Protein AF-K1PJ98-F1 (afdb_monomer_lite)

InterPro domains:
  IPR042635 MEGF10/SREC1/2-like [PTHR24043] (89-151)

Secondary structure (DSSP, 8-state):
------TT-TTGGGSTT-EEEETTS-EEEE-SS--TTT--SS---------SEEEEE----SSSPPTTS-SS--------B---S-SSTTEESTTS-EEPPTTBGGG-B-TTT--BSSB-TTEESTTS-EEPSTTEESGGG-EE-SS-BTTB-------------------------------HHHHHTT-TTEEEEEETTS-B-------

Organism: Magallana gigas (NCBI:txid29159)

Radius of gyration: 24.66 Å; chains: 1; bounding box: 48×52×70 Å

Structure (mmCIF, N/CA/C/O backbone):
data_AF-K1PJ98-F1
#
_entry.id   AF-K1PJ98-F1
#
loop_
_atom_site.group_PDB
_atom_site.id
_atom_site.type_symbol
_atom_site.label_atom_id
_atom_site.label_alt_id
_atom_site.label_comp_id
_atom_site.label_asym_id
_atom_site.label_entity_id
_atom_site.label_seq_id
_atom_site.pdbx_PDB_ins_code
_atom_site.Cartn_x
_atom_site.Cartn_y
_atom_site.Cartn_z
_atom_site.occupancy
_atom_site.B_iso_or_equiv
_atom_site.auth_seq_id
_atom_site.auth_comp_id
_atom_site.auth_asym_id
_atom_site.auth_atom_id
_atom_site.pdbx_PDB_model_num
ATOM 1 N N . MET A 1 1 ? -1.011 4.475 -28.998 1.00 36.72 1 MET A N 1
ATOM 2 C CA . MET A 1 1 ? -0.479 3.094 -29.031 1.00 36.72 1 MET A CA 1
ATOM 3 C C . MET A 1 1 ? 0.232 2.847 -27.712 1.00 36.72 1 MET A C 1
ATOM 5 O O . MET A 1 1 ? 1.303 3.403 -27.504 1.00 36.72 1 MET A O 1
ATOM 9 N N . SER A 1 2 ? -0.379 2.089 -26.807 1.00 49.19 2 SER A N 1
ATOM 10 C CA . SER A 1 2 ? 0.226 1.674 -25.539 1.00 49.19 2 SER A CA 1
ATOM 11 C C . SER A 1 2 ? 1.312 0.635 -25.830 1.00 49.19 2 SER A C 1
ATOM 13 O O . SER A 1 2 ? 1.029 -0.528 -26.110 1.00 49.19 2 SER A O 1
ATOM 15 N N . HIS A 1 3 ? 2.571 1.069 -25.843 1.00 62.34 3 HIS A N 1
ATOM 16 C CA . HIS A 1 3 ? 3.702 0.159 -25.984 1.00 62.34 3 HIS A CA 1
ATOM 17 C C . HIS A 1 3 ? 3.892 -0.555 -24.646 1.00 62.34 3 HIS A C 1
ATOM 19 O O . HIS A 1 3 ? 4.409 0.021 -23.696 1.00 62.34 3 HIS A O 1
ATOM 25 N N . GLY A 1 4 ? 3.415 -1.797 -24.557 1.00 66.81 4 GLY A N 1
ATOM 26 C CA . GLY A 1 4 ? 3.527 -2.590 -23.339 1.00 66.81 4 GLY A CA 1
ATOM 27 C C . GLY A 1 4 ? 4.976 -2.885 -22.940 1.00 66.81 4 GLY A C 1
ATOM 28 O O . GLY A 1 4 ? 5.903 -2.827 -23.754 1.00 66.81 4 GLY A O 1
ATOM 29 N N . VAL A 1 5 ? 5.158 -3.230 -21.670 1.00 78.00 5 VAL A N 1
ATOM 30 C CA . VAL A 1 5 ? 6.445 -3.597 -21.075 1.00 78.00 5 VAL A CA 1
ATOM 31 C C . VAL A 1 5 ? 6.770 -5.045 -21.476 1.00 78.00 5 VAL A C 1
ATOM 33 O O . VAL A 1 5 ? 5.994 -5.955 -21.199 1.00 78.00 5 VAL A O 1
ATOM 36 N N . ASN A 1 6 ? 7.856 -5.265 -22.224 1.00 80.88 6 ASN A N 1
ATOM 37 C CA . ASN A 1 6 ? 8.313 -6.601 -22.643 1.00 80.88 6 ASN A CA 1
ATOM 38 C C . ASN A 1 6 ? 9.809 -6.615 -23.005 1.00 80.88 6 ASN A C 1
ATOM 40 O O . ASN A 1 6 ? 10.444 -5.565 -23.115 1.00 80.88 6 ASN A O 1
ATOM 44 N N . ALA A 1 7 ? 10.368 -7.805 -23.249 1.00 83.44 7 ALA A N 1
ATOM 45 C CA . ALA A 1 7 ? 11.799 -7.991 -23.503 1.00 83.44 7 ALA A CA 1
ATOM 46 C C . ALA A 1 7 ? 12.342 -7.235 -24.732 1.00 83.44 7 ALA A C 1
ATOM 48 O O . ALA A 1 7 ? 13.527 -6.899 -24.757 1.00 83.44 7 ALA A O 1
ATOM 49 N N . ASN A 1 8 ? 11.490 -6.964 -25.724 1.00 84.19 8 ASN A N 1
ATOM 50 C CA . ASN A 1 8 ? 11.858 -6.307 -26.981 1.00 84.19 8 ASN A CA 1
ATOM 51 C C . ASN A 1 8 ? 11.699 -4.782 -26.916 1.00 84.19 8 ASN A C 1
ATOM 53 O O . ASN A 1 8 ? 12.222 -4.069 -27.770 1.00 84.19 8 ASN A O 1
ATOM 57 N N . ASN A 1 9 ? 10.983 -4.275 -25.913 1.00 86.06 9 ASN A N 1
ATOM 58 C CA . ASN A 1 9 ? 10.817 -2.849 -25.695 1.00 86.06 9 ASN A CA 1
ATOM 59 C C . ASN A 1 9 ? 12.049 -2.286 -24.954 1.00 86.06 9 ASN A C 1
ATOM 61 O O . ASN A 1 9 ? 12.383 -2.696 -23.841 1.00 86.06 9 ASN A O 1
ATOM 65 N N . GLY A 1 10 ? 12.736 -1.331 -25.592 1.00 84.44 10 GLY A N 1
ATOM 66 C CA . GLY A 1 10 ? 13.958 -0.710 -25.071 1.00 84.44 10 GLY A CA 1
ATOM 67 C C . GLY A 1 10 ? 13.748 0.175 -23.838 1.00 84.44 10 GLY A C 1
ATOM 68 O O . GLY A 1 10 ? 14.725 0.501 -23.171 1.00 84.44 10 GLY A O 1
ATOM 69 N N . TYR A 1 11 ? 12.499 0.524 -23.520 1.00 88.44 11 TYR A N 1
ATOM 70 C CA . TYR A 1 11 ? 12.115 1.316 -22.348 1.00 88.44 11 TYR A CA 1
ATOM 71 C C . TYR A 1 11 ? 11.816 0.448 -21.116 1.00 88.44 11 TYR A C 1
ATOM 73 O O . TYR A 1 11 ? 11.850 0.932 -19.991 1.00 88.44 11 TYR A O 1
ATOM 81 N N . THR A 1 12 ? 11.594 -0.857 -21.290 1.00 89.88 12 THR A N 1
ATOM 82 C CA . THR A 1 12 ? 11.241 -1.803 -20.215 1.00 89.88 12 THR A CA 1
ATOM 83 C C . THR A 1 12 ? 12.234 -1.799 -19.043 1.00 89.88 12 THR A C 1
ATOM 85 O O . THR A 1 12 ? 11.840 -1.931 -17.888 1.00 89.88 12 THR A O 1
ATOM 88 N N . ASN A 1 13 ? 13.529 -1.595 -19.304 1.00 90.25 13 ASN A N 1
ATOM 89 C CA . ASN A 1 13 ? 14.561 -1.528 -18.260 1.00 90.25 13 ASN A CA 1
ATOM 90 C C . ASN A 1 13 ? 14.441 -0.315 -17.321 1.00 90.25 13 ASN A C 1
ATOM 92 O O . ASN A 1 13 ? 15.055 -0.312 -16.249 1.00 90.25 13 ASN A O 1
ATOM 96 N N . ARG A 1 14 ? 13.695 0.720 -17.719 1.00 90.44 14 ARG A N 1
ATOM 97 C CA . ARG A 1 14 ? 13.472 1.935 -16.927 1.00 90.44 14 ARG A CA 1
ATOM 98 C C . ARG A 1 14 ? 12.534 1.688 -15.749 1.00 90.44 14 ARG A C 1
ATOM 100 O O . ARG A 1 14 ? 12.682 2.350 -14.728 1.00 90.44 14 ARG A O 1
ATOM 107 N N . PHE A 1 15 ? 11.652 0.696 -15.864 1.00 90.38 15 PHE A N 1
ATOM 108 C CA . PHE A 1 15 ? 10.650 0.347 -14.856 1.00 90.38 15 PHE A CA 1
ATOM 109 C C . PHE A 1 15 ? 11.137 -0.650 -13.798 1.00 90.38 15 PHE A C 1
ATOM 111 O O . PHE A 1 15 ? 10.444 -0.851 -12.813 1.00 90.38 15 PHE A O 1
ATOM 118 N N . LEU A 1 16 ? 12.295 -1.293 -13.972 1.00 91.94 16 LEU A N 1
ATOM 119 C CA . LEU A 1 16 ? 12.782 -2.284 -13.002 1.00 91.94 16 LEU A CA 1
ATOM 120 C C . LEU A 1 16 ? 13.185 -1.629 -11.673 1.00 91.94 16 LEU A C 1
ATOM 122 O O . LEU A 1 16 ? 13.555 -0.460 -11.638 1.00 91.94 16 LEU A O 1
ATOM 126 N N . GLY A 1 17 ? 13.157 -2.372 -10.572 1.00 91.62 17 GLY A N 1
ATOM 127 C CA . GLY A 1 17 ? 13.690 -1.945 -9.272 1.00 91.62 17 GLY A CA 1
ATOM 128 C C . GLY A 1 17 ? 12.927 -0.828 -8.566 1.00 91.62 17 GLY A C 1
ATOM 129 O O . GLY A 1 17 ? 13.463 -0.210 -7.643 1.00 91.62 17 GLY A O 1
ATOM 130 N N . TYR A 1 18 ? 11.704 -0.534 -9.003 1.00 92.75 18 TYR A N 1
ATOM 131 C CA . TYR A 1 18 ? 10.851 0.449 -8.353 1.00 92.75 18 TYR A CA 1
ATOM 132 C C . TYR A 1 18 ? 10.334 -0.053 -7.002 1.00 92.75 18 TYR A C 1
ATOM 134 O O . TYR A 1 18 ? 10.321 -1.246 -6.689 1.00 92.75 18 TYR A O 1
ATOM 142 N N . SER A 1 19 ? 9.903 0.883 -6.171 1.00 93.62 19 SER A N 1
ATOM 143 C CA . SER A 1 19 ? 9.227 0.616 -4.909 1.00 93.62 19 SER A CA 1
ATOM 144 C C . SER A 1 19 ? 7.960 1.451 -4.816 1.00 93.62 19 SER A C 1
ATOM 146 O O . SER A 1 19 ? 7.888 2.543 -5.376 1.00 93.62 19 SER A O 1
ATOM 148 N N . VAL A 1 20 ? 6.964 0.938 -4.101 1.00 92.81 20 VAL A N 1
ATOM 149 C CA . VAL A 1 20 ? 5.717 1.649 -3.818 1.00 92.81 20 VAL A CA 1
ATOM 150 C C . VAL A 1 20 ? 5.593 1.834 -2.318 1.00 92.81 20 VAL A C 1
ATOM 152 O O . VAL A 1 20 ? 5.657 0.861 -1.561 1.00 92.81 20 VAL A O 1
ATOM 155 N N . TYR A 1 21 ? 5.407 3.080 -1.902 1.00 91.12 21 TYR A N 1
ATOM 156 C CA . TYR A 1 21 ? 5.210 3.477 -0.517 1.00 91.12 21 TYR A CA 1
ATOM 157 C C . TYR A 1 21 ? 3.860 4.154 -0.335 1.00 91.12 21 TYR A C 1
ATOM 159 O O . TYR A 1 21 ? 3.250 4.642 -1.284 1.00 91.12 21 TYR A O 1
ATOM 167 N N . ILE A 1 22 ? 3.423 4.217 0.913 1.00 87.69 22 ILE A N 1
ATOM 168 C CA . ILE A 1 22 ? 2.304 5.048 1.339 1.00 87.69 22 ILE A CA 1
ATOM 169 C C . ILE A 1 22 ? 2.861 6.210 2.147 1.00 87.69 22 ILE A C 1
ATOM 171 O O . ILE A 1 22 ? 3.873 6.063 2.832 1.00 87.69 22 ILE A O 1
ATOM 175 N N . SER A 1 23 ? 2.190 7.360 2.098 1.00 85.31 23 SER A N 1
ATOM 176 C CA . SER A 1 23 ? 2.610 8.587 2.791 1.00 85.31 23 SER A CA 1
ATOM 177 C C . SER A 1 23 ? 2.827 8.427 4.306 1.00 85.31 23 SER A C 1
ATOM 179 O O . SER A 1 23 ? 3.486 9.256 4.920 1.00 85.31 23 SER A O 1
ATOM 181 N N . ASN A 1 24 ? 2.308 7.360 4.922 1.00 83.25 24 ASN A N 1
ATOM 182 C CA . ASN A 1 24 ? 2.565 7.003 6.321 1.00 83.25 24 ASN A CA 1
ATOM 183 C C . ASN A 1 24 ? 3.921 6.293 6.551 1.00 83.25 24 ASN A C 1
ATOM 185 O O . ASN A 1 24 ? 4.211 5.865 7.666 1.00 83.25 24 ASN A O 1
ATOM 189 N N . GLY A 1 25 ? 4.735 6.126 5.503 1.00 86.69 25 GLY A N 1
ATOM 190 C CA . GLY A 1 25 ? 6.035 5.455 5.529 1.00 86.69 25 GLY A CA 1
ATOM 191 C C . GLY A 1 25 ? 5.994 3.945 5.264 1.00 86.69 25 GLY A C 1
ATOM 192 O O . GLY A 1 25 ? 7.051 3.314 5.213 1.00 86.69 25 GLY A O 1
ATOM 193 N N . LYS A 1 26 ? 4.816 3.335 5.071 1.00 89.88 26 LYS A N 1
ATOM 194 C CA . LYS A 1 26 ? 4.704 1.895 4.794 1.00 89.88 26 LYS A CA 1
ATOM 195 C C . LYS A 1 26 ? 5.246 1.561 3.402 1.00 89.88 26 LYS A C 1
ATOM 197 O O . LYS A 1 26 ? 4.757 2.087 2.406 1.00 89.88 26 LYS A O 1
ATOM 202 N N . LEU A 1 27 ? 6.203 0.633 3.332 1.00 93.56 27 LEU A N 1
ATOM 203 C CA . LEU A 1 27 ? 6.624 -0.010 2.084 1.00 93.56 27 LEU A CA 1
ATOM 204 C C . LEU A 1 27 ? 5.587 -1.067 1.682 1.00 93.56 27 LEU A C 1
ATOM 206 O O . LEU A 1 27 ? 5.386 -2.045 2.400 1.00 93.56 27 LEU A O 1
ATOM 210 N N . CYS A 1 28 ? 4.947 -0.873 0.536 1.00 93.50 28 CYS A N 1
ATOM 211 C CA . CYS A 1 28 ? 3.937 -1.780 -0.006 1.00 93.50 28 CYS A CA 1
ATOM 212 C C . CYS A 1 28 ? 4.512 -2.800 -0.978 1.00 93.50 28 CYS A C 1
ATOM 214 O O . CYS A 1 28 ? 4.061 -3.940 -1.028 1.00 93.50 28 CYS A O 1
ATOM 216 N N . PHE A 1 29 ? 5.495 -2.381 -1.769 1.00 95.44 29 PHE A N 1
ATOM 217 C CA . PHE A 1 29 ? 6.088 -3.222 -2.791 1.00 95.44 29 PHE A CA 1
ATOM 218 C C . PHE A 1 29 ? 7.510 -2.774 -3.086 1.00 95.44 29 PHE A C 1
ATOM 220 O O . PHE A 1 29 ? 7.794 -1.578 -3.093 1.00 95.44 29 PHE A O 1
ATOM 227 N N . LYS A 1 30 ? 8.387 -3.734 -3.368 1.00 94.44 30 LYS A N 1
ATOM 228 C CA . LYS A 1 30 ? 9.731 -3.490 -3.878 1.00 94.44 30 LYS A CA 1
ATOM 229 C C . LYS A 1 30 ? 10.044 -4.535 -4.932 1.00 94.44 30 LYS A C 1
ATOM 231 O O . LYS A 1 30 ? 10.057 -5.726 -4.626 1.00 94.44 30 LYS A O 1
ATOM 236 N N . ASP A 1 31 ? 10.321 -4.084 -6.145 1.00 93.69 31 ASP A N 1
ATOM 237 C CA . ASP A 1 31 ? 10.832 -4.961 -7.183 1.00 93.69 31 ASP A CA 1
ATOM 238 C C . ASP A 1 31 ? 12.293 -5.322 -6.885 1.00 93.69 31 ASP A C 1
ATOM 240 O O . ASP A 1 31 ? 13.167 -4.457 -6.799 1.00 93.69 31 ASP A O 1
ATOM 244 N N . THR A 1 32 ? 12.557 -6.616 -6.733 1.00 90.69 32 THR A N 1
ATOM 245 C CA . THR A 1 32 ? 13.913 -7.177 -6.672 1.00 90.69 32 THR A CA 1
ATOM 246 C C . THR A 1 32 ? 14.149 -8.273 -7.706 1.00 90.69 32 THR A C 1
ATOM 248 O O . THR A 1 32 ? 15.278 -8.735 -7.841 1.00 90.69 32 THR A O 1
ATOM 251 N N . ASN A 1 33 ? 13.098 -8.717 -8.401 1.00 90.88 33 ASN A N 1
ATOM 252 C CA . ASN A 1 33 ? 13.087 -9.988 -9.130 1.00 90.88 33 ASN A CA 1
ATOM 253 C C . ASN A 1 33 ? 12.607 -9.847 -10.576 1.00 90.88 33 ASN A C 1
ATOM 255 O O . ASN A 1 33 ? 12.778 -10.784 -11.362 1.00 90.88 33 ASN A O 1
ATOM 259 N N . TYR A 1 34 ? 11.971 -8.734 -10.944 1.00 93.06 34 TYR A N 1
ATOM 260 C CA . TYR A 1 34 ? 11.544 -8.556 -12.316 1.00 93.06 34 TYR A CA 1
ATOM 261 C C . TYR A 1 34 ? 12.741 -8.351 -13.236 1.00 93.06 34 TYR A C 1
ATOM 263 O O . TYR A 1 34 ? 13.767 -7.757 -12.909 1.00 93.06 34 TYR A O 1
ATOM 271 N N . THR A 1 35 ? 12.572 -8.874 -14.438 1.00 93.00 35 THR A N 1
ATOM 272 C CA . THR A 1 35 ? 13.480 -8.714 -15.561 1.00 93.00 35 THR A CA 1
ATOM 273 C C . THR A 1 35 ? 12.709 -8.061 -16.691 1.00 93.00 35 THR A C 1
ATOM 275 O O . THR A 1 35 ? 11.477 -7.988 -16.667 1.00 93.00 35 THR A O 1
ATOM 278 N N . LYS A 1 36 ? 13.415 -7.682 -17.757 1.00 90.94 36 LYS A N 1
ATOM 279 C CA . LYS A 1 36 ? 12.761 -7.150 -18.954 1.00 90.94 36 LYS A CA 1
ATOM 280 C C . LYS A 1 36 ? 11.680 -8.073 -19.540 1.00 90.94 36 LYS A C 1
ATOM 282 O O . LYS A 1 36 ? 10.772 -7.598 -20.210 1.00 90.94 36 LYS A O 1
ATOM 287 N N . ALA A 1 37 ? 11.794 -9.383 -19.320 1.00 90.00 37 ALA A N 1
ATOM 288 C CA . ALA A 1 37 ? 10.848 -10.371 -19.828 1.00 90.00 37 ALA A CA 1
ATOM 289 C C . ALA A 1 37 ? 9.702 -10.687 -18.855 1.00 90.00 37 ALA A C 1
ATOM 291 O O . ALA A 1 37 ? 8.690 -11.228 -19.289 1.00 90.00 37 ALA A O 1
ATOM 292 N N . THR A 1 38 ? 9.867 -10.401 -17.560 1.00 92.88 38 THR A N 1
ATOM 293 C CA . THR A 1 38 ? 8.956 -10.875 -16.502 1.00 92.88 38 THR A CA 1
ATOM 294 C C . THR A 1 38 ? 8.191 -9.767 -15.791 1.00 92.88 38 THR A C 1
ATOM 296 O O . THR A 1 38 ? 7.277 -10.081 -15.032 1.00 92.88 38 THR A O 1
ATOM 299 N N . ILE A 1 39 ? 8.536 -8.496 -16.016 1.00 91.56 39 ILE A N 1
ATOM 300 C CA . ILE A 1 39 ? 7.763 -7.376 -15.476 1.00 91.56 39 ILE A CA 1
ATOM 301 C C . ILE A 1 39 ? 6.337 -7.378 -16.072 1.00 91.56 39 ILE A C 1
ATOM 303 O O . ILE A 1 39 ? 6.195 -7.405 -17.298 1.00 91.56 39 ILE A O 1
ATOM 307 N N . PRO A 1 40 ? 5.281 -7.398 -15.237 1.00 90.81 40 PRO A N 1
ATOM 308 C CA . PRO A 1 40 ? 3.906 -7.429 -15.720 1.00 90.81 40 PRO A CA 1
ATOM 309 C C . PRO A 1 40 ? 3.422 -6.052 -16.198 1.00 90.81 40 PRO A C 1
ATOM 311 O O . PRO A 1 40 ? 4.012 -5.016 -15.894 1.00 90.81 40 PRO A O 1
ATOM 314 N N . ASN A 1 41 ? 2.336 -6.056 -16.973 1.00 86.50 41 ASN A N 1
ATOM 315 C CA . ASN A 1 41 ? 1.625 -4.859 -17.412 1.00 86.50 41 ASN A CA 1
ATOM 316 C C . ASN A 1 41 ? 0.147 -5.199 -17.701 1.00 86.50 41 ASN A C 1
ATOM 318 O O . ASN A 1 41 ? -0.104 -5.879 -18.702 1.00 86.50 41 ASN A O 1
ATOM 322 N N . PRO A 1 42 ? -0.825 -4.762 -16.878 1.00 88.81 42 PRO A N 1
ATOM 323 C CA . PRO A 1 42 ? -0.671 -3.922 -15.683 1.00 88.81 42 PRO A CA 1
ATOM 324 C C . PRO A 1 42 ? -0.058 -4.673 -14.487 1.00 88.81 42 PRO A C 1
ATOM 326 O O . PRO A 1 42 ? -0.059 -5.906 -14.445 1.00 88.81 42 PRO A O 1
ATOM 329 N N . THR A 1 43 ? 0.444 -3.925 -13.499 1.00 89.06 43 THR A N 1
ATOM 330 C CA . THR A 1 43 ? 0.944 -4.476 -12.229 1.00 89.06 43 THR A CA 1
ATOM 331 C C . THR A 1 43 ? -0.016 -4.155 -11.089 1.00 89.06 43 THR A C 1
ATOM 333 O O . THR A 1 43 ? -0.192 -2.991 -10.743 1.00 89.06 43 THR A O 1
ATOM 336 N N . ASN A 1 44 ? -0.573 -5.188 -10.453 1.00 90.19 44 ASN A N 1
ATOM 337 C CA . ASN A 1 44 ? -1.496 -5.036 -9.326 1.00 90.19 44 ASN A CA 1
ATOM 338 C C . ASN A 1 44 ? -0.756 -5.228 -7.997 1.00 90.19 44 ASN A C 1
ATOM 340 O O . ASN A 1 44 ? -0.166 -6.283 -7.759 1.00 90.19 44 ASN A O 1
ATOM 344 N N . ILE A 1 45 ? -0.809 -4.227 -7.116 1.00 90.56 45 ILE A N 1
ATOM 345 C CA . ILE A 1 45 ? -0.147 -4.248 -5.805 1.00 90.56 45 ILE A CA 1
ATOM 346 C C . ILE A 1 45 ? -1.212 -4.140 -4.717 1.00 90.56 45 ILE A C 1
ATOM 348 O O . ILE A 1 45 ? -1.872 -3.116 -4.576 1.00 90.56 45 ILE A O 1
ATOM 352 N N . THR A 1 46 ? -1.371 -5.194 -3.918 1.00 88.69 46 THR A N 1
ATOM 353 C CA . THR A 1 46 ? -2.267 -5.167 -2.756 1.00 88.69 46 THR A CA 1
ATOM 354 C C . THR A 1 46 ? -1.519 -4.637 -1.541 1.00 88.69 46 THR A C 1
ATOM 356 O O . THR A 1 46 ? -0.601 -5.283 -1.040 1.00 88.69 46 THR A O 1
ATOM 359 N N . CYS A 1 47 ? -1.923 -3.472 -1.039 1.00 87.88 47 CYS A N 1
ATOM 360 C CA . CYS A 1 47 ? -1.363 -2.908 0.179 1.00 87.88 47 CYS A CA 1
ATOM 361 C C . CYS A 1 47 ? -2.426 -2.190 0.998 1.00 87.88 47 CYS A C 1
ATOM 363 O O . CYS A 1 47 ? -2.854 -1.089 0.674 1.00 87.88 47 CYS A O 1
ATOM 365 N N . ILE A 1 48 ? -2.843 -2.827 2.087 1.00 82.25 48 ILE A N 1
ATOM 366 C CA . ILE A 1 48 ? -3.948 -2.333 2.901 1.00 82.25 48 ILE A CA 1
ATOM 367 C C . ILE A 1 48 ? -3.370 -1.518 4.057 1.00 82.25 48 ILE A C 1
ATOM 369 O O . ILE A 1 48 ? -2.635 -2.041 4.906 1.00 82.25 48 ILE A O 1
ATOM 373 N N . THR A 1 49 ? -3.619 -0.210 4.045 1.00 83.62 49 THR A N 1
ATOM 374 C CA . THR A 1 49 ? -3.214 0.732 5.095 1.00 83.62 49 THR A CA 1
ATOM 375 C C . THR A 1 49 ? -3.926 2.078 4.920 1.00 83.62 49 THR A C 1
ATOM 377 O O . THR A 1 49 ? -4.595 2.296 3.915 1.00 83.62 49 THR A O 1
ATOM 380 N N . HIS A 1 50 ? -3.766 2.978 5.891 1.00 79.19 50 HIS A N 1
ATOM 381 C CA . HIS A 1 50 ? -4.253 4.356 5.810 1.00 79.19 50 HIS A CA 1
ATOM 382 C C . HIS A 1 50 ? -3.133 5.269 5.328 1.00 79.19 50 HIS A C 1
ATOM 384 O O . HIS A 1 50 ? -2.020 5.220 5.848 1.00 79.19 50 HIS A O 1
ATOM 390 N N . GLY A 1 51 ? -3.433 6.125 4.364 1.00 80.75 51 GLY A N 1
ATOM 391 C CA . GLY A 1 51 ? -2.502 7.124 3.867 1.00 80.75 51 GLY A CA 1
ATOM 392 C C . GLY A 1 51 ? -3.194 8.107 2.945 1.00 80.75 51 GL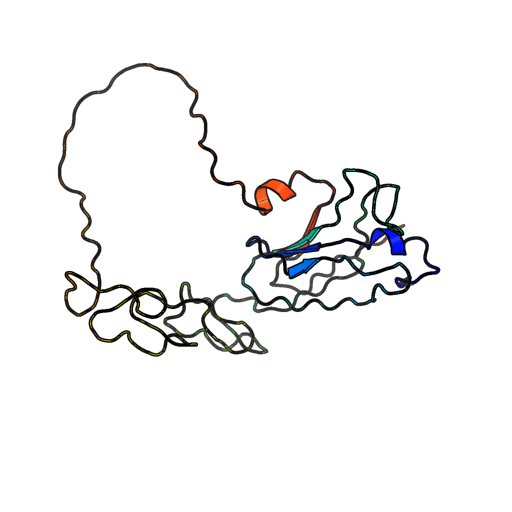Y A C 1
ATOM 393 O O . GLY A 1 51 ? -4.309 7.868 2.481 1.00 80.75 51 GLY A O 1
ATOM 394 N N . ARG A 1 52 ? -2.518 9.225 2.704 1.00 80.75 52 ARG A N 1
ATOM 395 C CA . ARG A 1 52 ? -3.015 10.293 1.839 1.00 80.75 52 ARG A CA 1
ATOM 396 C C . ARG A 1 52 ? -2.561 10.111 0.395 1.00 80.75 52 ARG A C 1
ATOM 398 O O . ARG A 1 52 ? -3.345 10.336 -0.520 1.00 80.75 52 ARG A O 1
ATOM 405 N N . TYR A 1 53 ? -1.321 9.661 0.221 1.00 82.12 53 TYR A N 1
ATOM 406 C CA . TYR A 1 53 ? -0.696 9.492 -1.086 1.00 82.12 53 TYR A CA 1
ATOM 407 C C . TYR A 1 53 ? -0.115 8.093 -1.232 1.00 82.12 53 TYR A C 1
ATOM 409 O O . TYR A 1 53 ? 0.417 7.521 -0.270 1.00 82.12 53 TYR A O 1
ATOM 417 N N . VAL A 1 54 ? -0.183 7.579 -2.456 1.00 85.06 54 VAL A N 1
ATOM 418 C CA . VAL A 1 54 ? 0.688 6.503 -2.919 1.00 85.06 54 VAL A CA 1
ATOM 419 C C . VAL A 1 54 ? 1.929 7.160 -3.513 1.00 85.06 54 VAL A C 1
ATOM 421 O O . VAL A 1 54 ? 1.865 8.232 -4.108 1.00 85.06 54 VAL A O 1
ATOM 424 N N . ILE A 1 55 ? 3.088 6.550 -3.315 1.00 87.31 55 ILE A N 1
ATOM 425 C CA . ILE A 1 55 ? 4.366 7.085 -3.774 1.00 87.31 55 ILE A CA 1
ATOM 426 C C . ILE A 1 55 ? 5.035 5.997 -4.597 1.00 87.31 55 ILE A C 1
ATOM 428 O O . ILE A 1 55 ? 5.341 4.927 -4.068 1.00 87.31 55 ILE A O 1
ATOM 432 N N . TYR A 1 56 ? 5.287 6.269 -5.876 1.00 90.50 56 TYR A N 1
ATOM 433 C CA . TYR A 1 56 ? 6.169 5.437 -6.688 1.00 90.50 56 TYR A CA 1
ATOM 434 C C . TYR A 1 56 ? 7.564 6.018 -6.651 1.00 90.50 56 TYR A C 1
ATOM 436 O O . TYR A 1 56 ? 7.791 7.207 -6.880 1.00 90.50 56 TYR A O 1
ATOM 444 N N . TYR A 1 57 ? 8.504 5.146 -6.336 1.00 88.94 57 TYR A N 1
ATOM 445 C CA . TYR A 1 57 ? 9.877 5.520 -6.114 1.00 88.94 57 TYR A CA 1
ATOM 446 C C . TYR A 1 57 ? 10.783 4.666 -6.981 1.00 88.94 57 TYR A C 1
ATOM 448 O O . TYR A 1 57 ? 10.874 3.450 -6.798 1.00 88.94 57 TYR A O 1
ATOM 456 N N . ASN A 1 58 ? 11.478 5.306 -7.914 1.00 87.94 58 ASN A N 1
ATOM 457 C CA . ASN A 1 58 ? 12.450 4.649 -8.771 1.00 87.94 58 ASN A CA 1
ATOM 458 C C . ASN A 1 58 ? 13.781 5.382 -8.664 1.00 87.94 58 ASN A C 1
ATOM 460 O O . ASN A 1 58 ? 13.944 6.458 -9.224 1.00 87.94 58 ASN A O 1
ATOM 464 N N . ASN A 1 59 ? 14.736 4.812 -7.931 1.00 84.75 59 ASN A N 1
ATOM 465 C CA . ASN A 1 59 ? 15.993 5.490 -7.620 1.00 84.75 59 ASN A CA 1
ATOM 466 C C . ASN A 1 59 ? 17.202 4.838 -8.302 1.00 84.75 59 ASN A C 1
ATOM 468 O O . ASN A 1 59 ? 17.323 3.612 -8.330 1.00 84.75 59 ASN A O 1
ATOM 472 N N . ARG A 1 60 ? 18.121 5.664 -8.816 1.00 83.88 60 ARG A N 1
ATOM 473 C CA . ARG A 1 60 ? 19.386 5.272 -9.461 1.00 83.88 60 ARG A CA 1
ATOM 474 C C . ARG A 1 60 ? 20.480 6.280 -9.111 1.00 83.88 60 ARG A C 1
ATOM 476 O O . ARG A 1 60 ? 20.738 7.208 -9.868 1.00 83.88 60 ARG A O 1
ATOM 483 N N . THR A 1 61 ? 21.089 6.117 -7.940 1.00 79.56 61 THR A N 1
ATOM 484 C CA . THR A 1 61 ? 22.096 7.064 -7.424 1.00 79.56 61 THR A CA 1
ATOM 485 C C . THR A 1 61 ? 23.520 6.528 -7.443 1.00 79.56 61 THR A C 1
ATOM 487 O O . THR A 1 61 ? 24.447 7.306 -7.639 1.00 79.56 61 THR A O 1
ATOM 490 N N . HIS A 1 62 ? 23.714 5.219 -7.260 1.00 81.12 62 HIS A N 1
ATOM 491 C CA . HIS A 1 62 ? 25.048 4.633 -7.109 1.00 81.12 62 HIS A CA 1
ATOM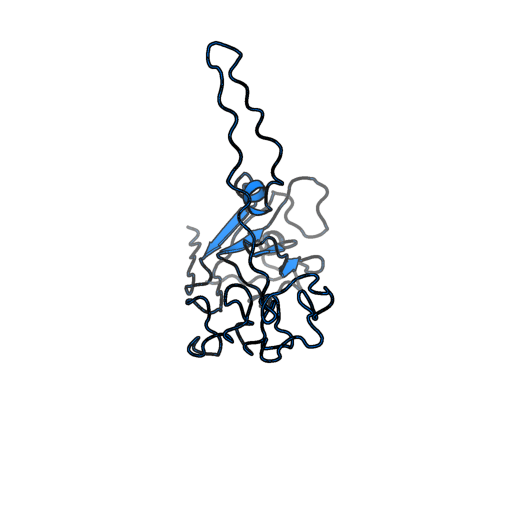 492 C C . HIS A 1 62 ? 25.221 3.401 -8.010 1.00 81.12 62 HIS A C 1
ATOM 494 O O . HIS A 1 62 ? 24.585 2.377 -7.751 1.00 81.12 62 HIS A O 1
ATOM 500 N N . PRO A 1 63 ? 26.054 3.474 -9.065 1.00 82.75 63 PRO A N 1
ATOM 501 C CA . PRO A 1 63 ? 26.437 2.304 -9.848 1.00 82.75 63 PRO A CA 1
ATOM 502 C C . PRO A 1 63 ? 27.415 1.398 -9.063 1.00 82.75 63 PRO A C 1
ATOM 504 O O . PRO A 1 63 ? 28.116 1.889 -8.175 1.00 82.75 63 PRO A O 1
ATOM 507 N N . PRO A 1 64 ? 27.527 0.097 -9.402 1.00 88.81 64 PRO A N 1
ATOM 508 C CA . PRO A 1 64 ? 26.834 -0.597 -10.489 1.00 88.81 64 PRO A CA 1
ATOM 509 C C . PRO A 1 64 ? 25.373 -0.917 -10.147 1.00 88.81 64 PRO A C 1
ATOM 511 O O . PRO A 1 64 ? 25.048 -1.300 -9.026 1.00 88.81 64 PRO A O 1
ATOM 514 N N . TYR A 1 65 ? 24.489 -0.774 -11.136 1.00 87.62 65 TYR A N 1
ATOM 515 C CA . TYR A 1 65 ? 23.088 -1.176 -10.997 1.00 87.62 65 TYR A CA 1
ATOM 516 C C . TYR A 1 65 ? 22.920 -2.681 -11.253 1.00 87.62 65 TYR A C 1
ATOM 518 O O . TYR A 1 65 ? 23.726 -3.247 -11.994 1.00 87.62 65 TYR A O 1
ATOM 526 N N . PRO A 1 66 ? 21.878 -3.323 -10.687 1.00 89.25 66 PRO A N 1
ATOM 527 C CA . PRO A 1 66 ? 21.540 -4.706 -11.008 1.00 89.25 66 PRO A CA 1
ATOM 528 C C . PRO A 1 66 ? 21.373 -4.945 -12.514 1.00 89.25 66 PRO A C 1
ATOM 530 O O . PRO A 1 66 ? 20.955 -4.056 -13.265 1.00 89.25 66 PRO A O 1
ATOM 533 N N . ASP A 1 67 ? 21.669 -6.171 -12.944 1.00 88.38 67 ASP A N 1
ATOM 534 C CA . ASP A 1 67 ? 21.616 -6.549 -14.352 1.00 88.38 67 ASP A CA 1
ATOM 535 C C . ASP A 1 67 ? 20.235 -6.289 -14.962 1.00 88.38 67 ASP A C 1
ATOM 537 O O . ASP A 1 67 ? 19.185 -6.618 -14.409 1.00 88.38 67 ASP A O 1
ATOM 541 N N . GLY A 1 68 ? 20.244 -5.689 -16.151 1.00 87.81 68 GLY A N 1
ATOM 542 C CA . GLY A 1 68 ? 19.037 -5.373 -16.907 1.00 87.81 68 GLY A CA 1
ATOM 543 C C . GLY A 1 68 ? 18.390 -4.034 -16.559 1.00 87.81 68 GLY A C 1
ATOM 544 O O . GLY A 1 68 ? 17.505 -3.624 -17.308 1.00 87.81 68 GLY A O 1
ATOM 545 N N . TYR A 1 69 ? 18.830 -3.337 -15.507 1.00 91.00 69 TYR A N 1
ATOM 546 C CA . TYR A 1 69 ? 18.327 -2.007 -15.153 1.00 91.00 69 TYR A CA 1
ATOM 547 C C . TYR A 1 69 ? 18.837 -0.950 -16.145 1.00 91.00 69 TYR A C 1
ATOM 549 O O . TYR A 1 69 ? 19.896 -1.100 -16.757 1.00 91.00 69 TYR A O 1
ATOM 557 N N . SER A 1 70 ? 18.089 0.145 -16.313 1.00 89.75 70 SER A N 1
ATOM 558 C CA . SER A 1 70 ? 18.565 1.309 -17.074 1.00 89.75 70 SER A CA 1
ATOM 559 C C . SER A 1 70 ? 19.861 1.873 -16.472 1.00 89.75 70 SER A C 1
ATOM 561 O O . SER A 1 70 ? 19.912 2.207 -15.289 1.00 89.75 70 SER A O 1
ATOM 563 N N . THR A 1 71 ? 20.900 2.012 -17.300 1.00 89.38 71 THR A N 1
ATOM 564 C CA . THR A 1 71 ? 22.199 2.597 -16.922 1.00 89.38 71 THR A CA 1
ATOM 565 C C . THR A 1 71 ? 22.207 4.120 -16.971 1.00 89.38 71 THR A C 1
ATOM 567 O O . THR A 1 71 ? 23.056 4.748 -16.347 1.00 89.38 71 THR A O 1
ATOM 570 N N . ASN A 1 72 ? 21.256 4.719 -17.691 1.00 86.25 72 ASN A N 1
ATOM 571 C CA . ASN A 1 72 ? 21.225 6.156 -17.977 1.00 86.25 72 ASN A CA 1
ATOM 572 C C . ASN A 1 72 ? 20.455 6.963 -16.917 1.00 86.25 72 ASN A C 1
ATOM 574 O O . ASN A 1 72 ? 20.101 8.113 -17.155 1.00 86.25 72 ASN A O 1
ATOM 578 N N . GLY A 1 73 ? 20.191 6.355 -15.757 1.00 84.06 73 GLY A N 1
ATOM 579 C CA . GLY A 1 73 ? 19.440 6.955 -14.659 1.00 84.06 73 GLY A CA 1
ATOM 580 C C . GLY A 1 73 ? 18.062 6.330 -14.454 1.00 84.06 73 GLY A C 1
ATOM 581 O O . GLY A 1 73 ? 17.700 5.332 -15.093 1.00 84.06 73 GLY A O 1
ATOM 582 N N . ALA A 1 74 ? 17.329 6.912 -13.506 1.00 86.69 74 ALA A N 1
ATOM 583 C CA . ALA A 1 74 ? 15.952 6.565 -13.191 1.00 86.69 74 ALA A CA 1
ATOM 584 C C . ALA A 1 74 ? 14.981 7.364 -14.062 1.00 86.69 74 ALA A C 1
ATOM 586 O O . ALA A 1 74 ? 15.223 8.535 -14.346 1.00 86.69 74 ALA A O 1
ATOM 587 N N . TYR A 1 75 ? 13.874 6.734 -14.443 1.00 85.12 75 TYR A N 1
ATOM 588 C CA . TYR A 1 75 ? 12.794 7.382 -15.179 1.00 85.12 75 TYR A CA 1
ATOM 589 C C . TYR A 1 75 ? 11.455 6.979 -14.570 1.00 85.12 75 TYR A C 1
ATOM 591 O O . TYR A 1 75 ? 11.293 5.844 -14.112 1.00 85.12 75 TYR A O 1
ATOM 599 N N . ASN A 1 76 ? 10.496 7.898 -14.618 1.00 81.06 76 ASN A N 1
ATOM 600 C CA . ASN A 1 76 ? 9.107 7.640 -14.272 1.00 81.06 76 ASN A CA 1
ATOM 601 C C . ASN A 1 76 ? 8.273 7.846 -15.541 1.00 81.06 76 ASN A C 1
ATOM 603 O O . ASN A 1 76 ? 8.072 8.970 -15.987 1.00 81.06 76 ASN A O 1
ATOM 607 N N . GLU A 1 77 ? 7.855 6.744 -16.160 1.00 80.25 77 GLU A N 1
ATOM 608 C CA . GLU A 1 77 ? 7.103 6.730 -17.428 1.00 80.25 77 GLU A CA 1
ATOM 609 C C . GLU A 1 77 ? 5.770 5.989 -17.249 1.00 80.25 77 GLU A C 1
ATOM 611 O O . GLU A 1 77 ? 5.318 5.248 -18.120 1.00 80.25 77 GLU A O 1
ATOM 616 N N . LEU A 1 78 ? 5.159 6.139 -16.070 1.00 80.62 78 LEU A N 1
ATOM 617 C CA . LEU A 1 78 ? 3.864 5.540 -15.761 1.00 80.62 78 LEU A CA 1
ATOM 618 C C . LEU A 1 78 ? 2.790 6.159 -16.663 1.00 80.62 78 LEU A C 1
ATOM 620 O O . LEU A 1 78 ? 2.646 7.379 -16.713 1.00 80.62 78 LEU A O 1
ATOM 624 N N . CYS A 1 79 ? 2.056 5.315 -17.388 1.00 78.38 79 CYS A N 1
ATOM 625 C CA . CYS A 1 79 ? 0.995 5.773 -18.286 1.00 78.38 79 CYS A CA 1
ATOM 626 C C . CYS A 1 79 ? -0.330 6.013 -17.562 1.00 78.38 79 CYS A C 1
ATOM 628 O O . CYS A 1 79 ? -1.067 6.920 -17.931 1.00 78.38 79 CYS A O 1
ATOM 630 N N . GLU A 1 80 ? -0.643 5.164 -16.585 1.00 81.50 80 GLU A N 1
ATOM 631 C CA . GLU A 1 80 ? -1.892 5.185 -15.834 1.00 81.50 80 GLU A CA 1
ATOM 632 C C . GLU A 1 80 ? -1.675 4.518 -14.476 1.00 81.50 80 GLU A C 1
ATOM 634 O O . GLU A 1 80 ? -0.892 3.570 -14.356 1.00 81.50 80 GLU A O 1
ATOM 639 N N . LEU A 1 81 ? -2.351 5.039 -13.455 1.00 81.94 81 LEU A N 1
ATOM 640 C CA . LEU A 1 81 ? -2.338 4.489 -12.113 1.00 81.94 81 LEU A CA 1
ATOM 641 C C . LEU A 1 81 ? -3.735 4.575 -11.507 1.00 81.94 81 LEU A C 1
ATOM 643 O O . LEU A 1 81 ? -4.299 5.657 -11.352 1.00 81.94 81 LEU A O 1
ATOM 647 N N . GLU A 1 82 ? -4.228 3.431 -11.059 1.00 81.00 82 GLU A N 1
ATOM 648 C CA . GLU A 1 82 ? -5.496 3.319 -10.356 1.00 81.00 82 GLU A CA 1
ATOM 649 C C . GLU A 1 82 ? -5.231 3.017 -8.879 1.00 81.00 82 GLU A C 1
ATOM 651 O O . GLU A 1 82 ? -4.510 2.078 -8.531 1.00 81.00 82 GLU A O 1
ATOM 656 N N . VAL A 1 83 ? -5.799 3.840 -7.996 1.00 82.81 83 VAL A N 1
ATOM 657 C CA . VAL A 1 83 ? -5.733 3.654 -6.545 1.00 82.81 83 VAL A CA 1
ATOM 658 C C . VAL A 1 83 ? -7.151 3.451 -6.035 1.00 82.81 83 VAL A C 1
ATOM 660 O O . VAL A 1 83 ? -8.001 4.324 -6.191 1.00 82.81 83 VAL A O 1
ATOM 663 N N . TYR A 1 84 ? -7.396 2.300 -5.413 1.00 79.44 84 TYR A N 1
ATOM 664 C CA . TYR A 1 84 ? -8.703 1.933 -4.874 1.00 79.44 84 TYR A CA 1
ATOM 665 C C . TYR A 1 84 ? -8.701 2.042 -3.350 1.00 79.44 84 TYR A C 1
ATOM 667 O O . TYR A 1 84 ? -7.821 1.501 -2.676 1.00 79.44 84 TYR A O 1
ATOM 675 N N . GLY A 1 85 ? -9.698 2.726 -2.798 1.00 80.62 85 GLY A N 1
ATOM 676 C CA . GLY A 1 85 ? -9.836 2.927 -1.362 1.00 80.62 85 GLY A CA 1
ATOM 677 C C . GLY A 1 85 ? -11.090 3.716 -1.006 1.00 80.62 85 GLY A C 1
ATOM 678 O O . GLY A 1 85 ? -11.879 4.071 -1.879 1.00 80.62 85 GLY A O 1
ATOM 679 N N . CYS A 1 86 ? -11.260 3.996 0.288 1.00 83.38 86 CYS A N 1
ATOM 680 C CA . CYS A 1 86 ? -12.380 4.798 0.763 1.00 83.38 86 CYS A CA 1
ATOM 681 C C . CYS A 1 86 ? -12.046 6.290 0.810 1.00 83.38 86 CYS A C 1
ATOM 683 O O . CYS A 1 86 ? -11.109 6.669 1.514 1.00 83.38 86 CYS A O 1
ATOM 685 N N . PRO A 1 87 ? -12.825 7.153 0.121 1.00 75.75 87 PRO A N 1
ATOM 686 C CA . PRO A 1 87 ? -12.560 8.589 0.084 1.00 75.75 87 PRO A CA 1
ATOM 687 C C . PRO A 1 87 ? -12.951 9.295 1.388 1.00 75.75 87 PRO A C 1
ATOM 689 O O . PRO A 1 87 ? -12.502 10.409 1.647 1.00 75.75 87 PRO A O 1
ATOM 692 N N . VAL A 1 88 ? -13.792 8.657 2.209 1.00 79.88 88 VAL A N 1
ATOM 693 C CA . VAL A 1 88 ? -14.246 9.180 3.498 1.00 79.88 88 VAL A CA 1
ATOM 694 C C . VAL A 1 88 ? -13.567 8.404 4.618 1.00 79.88 88 VAL A C 1
ATOM 696 O O . VAL A 1 88 ? -13.626 7.175 4.673 1.00 79.88 88 VAL A O 1
ATOM 699 N N . THR A 1 89 ? -12.926 9.128 5.532 1.00 81.88 89 THR A N 1
ATOM 700 C CA . THR A 1 89 ? -12.337 8.537 6.733 1.00 81.88 89 THR A CA 1
ATOM 701 C C . THR A 1 89 ? -13.424 7.982 7.649 1.00 81.88 89 THR A C 1
ATOM 703 O O . THR A 1 89 ? -14.519 8.532 7.751 1.00 81.88 89 THR A O 1
ATOM 706 N N . GLY A 1 90 ? -13.125 6.879 8.334 1.00 87.69 90 GLY A N 1
ATOM 707 C CA . GLY A 1 90 ? -14.083 6.253 9.245 1.00 87.69 90 GLY A CA 1
ATOM 708 C C . GLY A 1 90 ? -15.170 5.427 8.564 1.00 87.69 90 GLY A C 1
ATOM 709 O O . GLY A 1 90 ? -16.133 5.069 9.234 1.00 87.69 90 GLY A O 1
ATOM 710 N N . TYR A 1 91 ? -15.019 5.099 7.278 1.00 90.69 91 TYR A N 1
ATOM 711 C CA . TYR A 1 91 ? -15.913 4.199 6.554 1.00 90.69 91 TYR A CA 1
ATOM 712 C C . TYR A 1 91 ? -15.148 3.072 5.853 1.00 90.69 91 TYR A C 1
ATOM 714 O O . TYR A 1 91 ? -13.960 3.195 5.550 1.00 90.69 91 TYR A O 1
ATOM 722 N N . TYR A 1 92 ? -15.844 1.964 5.616 1.00 90.31 92 TYR A N 1
ATOM 723 C CA . TYR A 1 92 ? -15.340 0.763 4.962 1.00 90.31 92 TYR A CA 1
ATOM 724 C C . TYR A 1 92 ? -16.439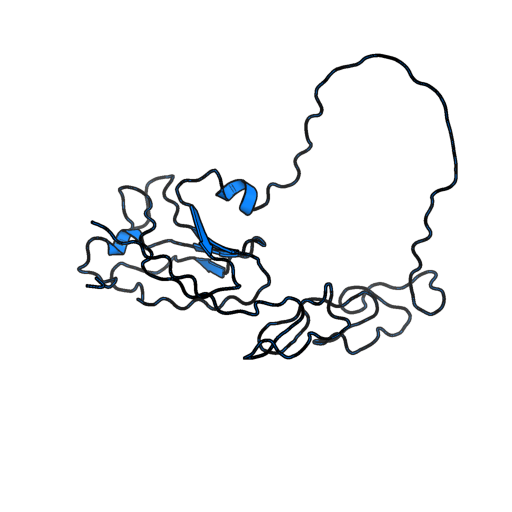 0.085 4.123 1.00 90.31 92 TYR A C 1
ATOM 726 O O . TYR A 1 92 ? -17.600 0.508 4.122 1.00 90.31 92 TYR A O 1
ATOM 734 N N . GLY A 1 93 ? -16.069 -0.984 3.422 1.00 87.69 93 GLY A N 1
ATOM 735 C CA . GLY A 1 93 ? -16.930 -1.752 2.527 1.00 87.69 93 GLY A CA 1
ATOM 736 C C . GLY A 1 93 ? -16.752 -1.347 1.065 1.00 87.69 93 GLY A C 1
ATOM 737 O O . GLY A 1 93 ? -16.072 -0.371 0.765 1.00 87.69 93 GLY A O 1
ATOM 738 N N . GLU A 1 94 ? -17.379 -2.106 0.165 1.00 83.81 94 GLU A N 1
ATOM 739 C CA . GLU A 1 94 ? -17.268 -1.937 -1.295 1.00 83.81 94 GLU A CA 1
ATOM 740 C C . GLU A 1 94 ? -17.610 -0.509 -1.756 1.00 83.81 94 GLU A C 1
ATOM 742 O O . GLU A 1 94 ? -16.877 0.067 -2.552 1.00 83.81 94 GLU A O 1
ATOM 747 N N . ASP A 1 95 ? -18.638 0.098 -1.152 1.00 86.44 95 ASP A N 1
ATOM 748 C CA . ASP A 1 95 ? -19.085 1.469 -1.448 1.00 86.44 95 ASP A CA 1
ATOM 749 C C . ASP A 1 95 ? -18.676 2.499 -0.381 1.00 86.44 95 ASP A C 1
ATOM 751 O O . ASP A 1 95 ? -19.171 3.627 -0.379 1.00 86.44 95 ASP A O 1
ATOM 755 N N . CYS A 1 96 ? -17.834 2.116 0.585 1.00 89.19 96 CYS A N 1
ATOM 756 C CA . CYS A 1 96 ? -17.414 2.992 1.688 1.00 89.19 96 CYS A CA 1
ATOM 757 C C . CYS A 1 96 ? -18.589 3.631 2.445 1.00 89.19 96 CYS A C 1
ATOM 759 O O . CYS A 1 96 ? -18.556 4.797 2.839 1.00 89.19 96 CYS A O 1
ATOM 761 N N . SER A 1 97 ? -19.645 2.842 2.634 1.00 91.56 97 SER A N 1
ATOM 762 C CA . SER A 1 97 ? -20.911 3.256 3.240 1.00 91.56 97 SER A CA 1
ATOM 763 C C . SER A 1 97 ? -21.093 2.728 4.663 1.00 91.56 97 SER A C 1
ATOM 765 O O . SER A 1 97 ? -21.964 3.205 5.393 1.00 91.56 97 SER A O 1
ATOM 767 N N . LEU A 1 98 ? -20.263 1.770 5.093 1.00 93.62 98 LEU A N 1
ATOM 768 C CA . LEU A 1 98 ? -20.333 1.195 6.431 1.00 93.62 98 LEU A CA 1
ATOM 769 C C . LEU A 1 98 ? -19.408 1.967 7.376 1.00 93.62 98 LEU A C 1
ATOM 771 O O . LEU A 1 98 ? -18.212 2.043 7.105 1.00 93.62 98 LEU A O 1
ATOM 775 N N . PRO A 1 99 ? -19.908 2.526 8.491 1.00 94.44 99 PRO A N 1
ATOM 776 C CA . PRO A 1 99 ? -19.055 3.227 9.438 1.00 94.44 99 PRO A CA 1
ATOM 777 C C . PRO A 1 99 ? -18.127 2.241 10.152 1.00 94.44 99 PRO A C 1
ATOM 779 O O . PRO A 1 99 ? -18.548 1.158 10.570 1.00 94.44 99 PRO A O 1
ATOM 782 N N . CYS A 1 100 ? -16.867 2.631 10.335 1.00 94.62 100 CYS A N 1
ATOM 783 C CA . CYS A 1 100 ? -15.920 1.894 11.159 1.00 94.62 100 CYS A CA 1
ATOM 784 C C . CYS A 1 100 ? -16.475 1.703 12.584 1.00 94.62 100 CYS A C 1
ATOM 786 O O . CYS A 1 100 ? -17.194 2.571 13.092 1.00 94.62 100 CYS A O 1
ATOM 788 N N . PRO A 1 101 ? -16.141 0.587 13.260 1.00 95.75 101 PRO A N 1
ATOM 789 C CA . PRO A 1 101 ? -16.539 0.375 14.648 1.00 95.75 101 PRO A CA 1
ATOM 790 C C . PRO A 1 101 ? -16.161 1.551 15.563 1.00 95.75 101 PRO A C 1
ATOM 792 O O . PRO A 1 101 ? -15.060 2.093 15.481 1.00 95.75 101 PRO A O 1
ATOM 795 N N . GLN A 1 102 ? -17.070 1.915 16.471 1.00 93.12 102 GLN A N 1
ATOM 796 C CA . GLN A 1 102 ? -16.975 3.127 17.298 1.00 93.12 102 GLN A CA 1
ATOM 797 C C . GLN A 1 102 ? -15.674 3.232 18.108 1.00 93.12 102 GLN A C 1
ATOM 799 O O . GLN A 1 102 ? -15.133 4.321 18.273 1.00 93.12 102 GLN A O 1
ATOM 804 N N . ASN A 1 103 ? -15.181 2.106 18.621 1.00 94.12 103 ASN A N 1
ATOM 805 C CA . ASN A 1 103 ? -14.018 2.061 19.506 1.00 94.12 103 ASN A CA 1
ATOM 806 C C . ASN A 1 103 ? -12.706 1.780 18.758 1.00 94.12 103 ASN A C 1
ATOM 808 O O . ASN A 1 103 ? -11.683 1.538 19.406 1.00 94.12 103 ASN A O 1
ATOM 812 N N . CYS A 1 104 ? -12.715 1.801 17.419 1.00 93.19 104 CYS A N 1
ATOM 813 C CA . CYS A 1 104 ? -11.471 1.818 16.660 1.00 93.19 104 CYS A CA 1
ATOM 814 C C . CYS A 1 104 ? -10.697 3.098 16.995 1.00 93.19 104 CYS A C 1
ATOM 816 O O . CYS A 1 104 ? -11.247 4.201 17.007 1.00 93.19 104 CYS A O 1
ATOM 818 N N . GLN A 1 105 ? -9.398 2.959 17.227 1.00 90.12 105 GLN A N 1
ATOM 819 C CA . GLN A 1 105 ? -8.504 4.087 17.426 1.00 90.12 105 GLN A CA 1
ATOM 820 C C . GLN A 1 105 ? -8.575 5.028 16.217 1.00 90.12 105 GLN A C 1
ATOM 822 O O . GLN A 1 105 ? -8.447 4.586 15.075 1.00 90.12 105 GLN A O 1
ATOM 827 N N . GLU A 1 106 ? -8.817 6.316 16.486 1.00 87.56 106 GLU A N 1
ATOM 828 C CA . GLU A 1 106 ? -8.925 7.382 15.472 1.00 87.56 106 GLU A CA 1
ATOM 829 C C . GLU A 1 106 ? -10.010 7.123 14.401 1.00 87.56 106 GLU A C 1
ATOM 831 O O . GLU A 1 106 ? -10.044 7.778 13.364 1.00 87.56 106 GLU A O 1
ATOM 836 N N . GLY A 1 107 ? -10.929 6.179 14.648 1.00 88.31 107 GLY A N 1
ATOM 837 C CA . GLY A 1 107 ? -11.925 5.754 13.665 1.00 88.31 107 GLY A CA 1
ATOM 838 C C . GLY A 1 107 ? -11.333 4.977 12.484 1.00 88.31 107 GLY A C 1
ATOM 839 O O . GLY A 1 107 ? -12.009 4.803 11.475 1.00 88.31 107 GLY A O 1
ATOM 840 N N . HIS A 1 108 ? -10.089 4.498 12.574 1.00 87.00 108 HIS A N 1
ATOM 841 C CA . HIS A 1 108 ? -9.436 3.775 11.487 1.00 87.00 108 HIS A CA 1
ATOM 842 C C . HIS A 1 108 ? -9.732 2.275 11.542 1.00 87.00 108 HIS A C 1
ATOM 844 O O . HIS A 1 108 ? -9.341 1.564 12.473 1.00 87.00 108 HIS A O 1
ATOM 850 N N . CYS A 1 109 ? -10.372 1.775 10.489 1.00 90.31 109 CYS A N 1
ATOM 851 C CA . CYS A 1 109 ? -10.582 0.353 10.274 1.00 90.31 109 CYS A CA 1
ATOM 852 C C . CYS A 1 109 ? -10.121 -0.083 8.881 1.00 90.31 109 CYS A C 1
ATOM 854 O O . CYS A 1 109 ? -9.779 0.727 8.016 1.00 90.31 109 CYS A O 1
ATOM 856 N N . HIS A 1 110 ? -10.033 -1.390 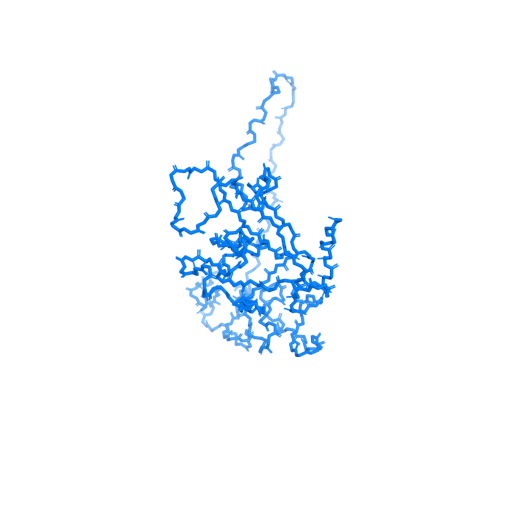8.694 1.00 89.44 110 HIS A N 1
ATOM 857 C CA . HIS A 1 110 ? -9.674 -2.028 7.449 1.00 89.44 110 HIS A CA 1
ATOM 858 C C . HIS A 1 110 ? -10.767 -1.763 6.411 1.00 89.44 110 HIS A C 1
ATOM 860 O O . HIS A 1 110 ? -11.931 -2.089 6.634 1.00 89.44 110 HIS A O 1
ATOM 866 N N . ILE A 1 111 ? -10.382 -1.207 5.261 1.00 84.75 111 ILE A N 1
ATOM 867 C CA . ILE A 1 111 ? -11.323 -0.712 4.244 1.00 84.75 111 ILE A CA 1
ATOM 868 C C . ILE A 1 111 ? -12.230 -1.803 3.652 1.00 84.75 111 ILE A C 1
ATOM 870 O O . ILE A 1 111 ? -13.311 -1.488 3.178 1.00 84.75 111 ILE A O 1
ATOM 874 N N . VAL A 1 112 ? -11.824 -3.079 3.704 1.00 86.38 112 VAL A N 1
ATOM 875 C CA . VAL A 1 112 ? -12.631 -4.213 3.204 1.00 86.38 112 VAL A CA 1
ATOM 876 C C . VAL A 1 112 ? -13.561 -4.799 4.276 1.00 86.38 112 VAL A C 1
ATOM 878 O O . VAL A 1 112 ? -14.771 -4.822 4.084 1.00 86.38 112 VAL A O 1
ATOM 881 N N . ASP A 1 113 ? -13.024 -5.284 5.402 1.00 90.50 113 ASP A N 1
ATOM 882 C CA . ASP A 1 113 ? -13.792 -6.058 6.392 1.00 90.50 113 ASP A CA 1
ATOM 883 C C . ASP A 1 113 ? -14.194 -5.275 7.663 1.00 90.50 113 ASP A C 1
ATOM 885 O O . ASP A 1 113 ? -15.007 -5.751 8.465 1.00 90.50 113 ASP A O 1
ATOM 889 N N . GLY A 1 114 ? -13.676 -4.058 7.846 1.00 91.56 114 GLY A N 1
ATOM 890 C CA . GLY A 1 114 ? -13.982 -3.196 8.988 1.00 91.56 114 GLY A CA 1
ATOM 891 C C . GLY A 1 114 ? -13.251 -3.554 10.285 1.00 91.56 114 GLY A C 1
ATOM 892 O O . GLY A 1 114 ? -13.628 -3.054 11.345 1.00 91.56 114 GLY A O 1
ATOM 893 N N . THR A 1 115 ? -12.221 -4.401 10.237 1.00 93.44 115 THR A N 1
ATOM 894 C CA . THR A 1 115 ? -11.357 -4.713 11.390 1.00 93.44 115 THR A CA 1
ATOM 895 C C . THR A 1 115 ? -10.577 -3.472 11.829 1.00 93.44 115 THR A C 1
ATOM 897 O O . THR A 1 115 ? -9.952 -2.808 11.006 1.00 93.44 115 THR A O 1
ATOM 900 N N . CYS A 1 116 ? -10.588 -3.124 13.113 1.00 91.38 116 CYS A N 1
ATOM 901 C CA . CYS A 1 116 ? -9.844 -1.976 13.626 1.00 91.38 116 CYS A CA 1
ATOM 902 C C . CYS A 1 116 ? -8.328 -2.222 13.563 1.00 91.38 116 CYS A C 1
ATOM 904 O O . CYS A 1 116 ? -7.857 -3.318 13.858 1.00 91.38 116 CYS A O 1
ATOM 906 N N . LEU A 1 117 ? -7.550 -1.182 13.247 1.00 85.62 117 LEU A N 1
ATOM 907 C CA . LEU A 1 117 ? -6.078 -1.249 13.315 1.00 85.62 117 LEU A CA 1
ATOM 908 C C . LEU A 1 117 ? -5.532 -1.101 14.743 1.00 85.62 117 LEU A C 1
ATOM 910 O O . LEU A 1 117 ? -4.383 -1.438 15.015 1.00 85.62 117 LEU A O 1
ATOM 914 N N . GLY A 1 118 ? -6.369 -0.602 15.646 1.00 89.19 118 GLY A N 1
ATOM 915 C CA . GLY A 1 118 ? -6.114 -0.463 17.070 1.00 89.19 118 GLY A CA 1
ATOM 916 C C . GLY A 1 118 ? -7.414 -0.104 17.780 1.00 89.19 118 GLY A C 1
ATOM 917 O O . GLY A 1 118 ? -8.360 0.359 17.141 1.00 89.19 118 GLY A O 1
ATOM 918 N N . CYS A 1 119 ? -7.467 -0.316 19.091 1.00 91.75 119 CYS A N 1
ATOM 919 C CA . CYS A 1 119 ? -8.616 0.045 19.917 1.00 91.75 119 CYS A CA 1
ATOM 920 C C . CYS A 1 119 ? -8.288 1.229 20.815 1.00 91.75 119 CYS A C 1
ATOM 922 O O . CYS A 1 119 ? -7.159 1.375 21.287 1.00 91.75 119 CYS A O 1
ATOM 924 N N . VAL A 1 120 ? -9.296 2.049 21.109 1.00 91.12 120 VAL A N 1
ATOM 925 C CA . VAL A 1 120 ? -9.172 3.038 22.183 1.00 91.12 120 VAL A CA 1
ATOM 926 C C . VAL A 1 120 ? -8.930 2.330 23.531 1.00 91.12 120 VAL A C 1
ATOM 928 O O . VAL A 1 1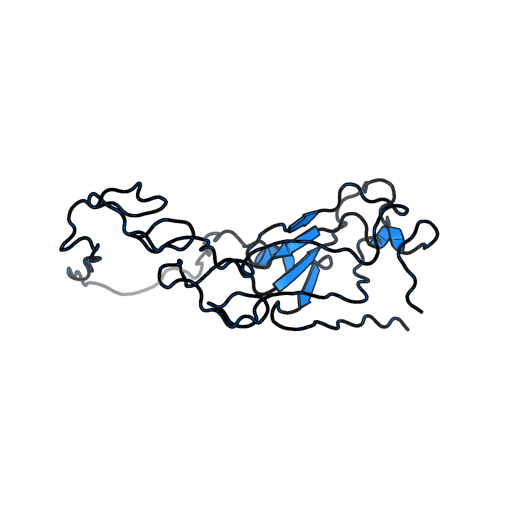20 ? -9.395 1.201 23.730 1.00 91.12 120 VAL A O 1
ATOM 931 N N . PRO A 1 121 ? -8.205 2.954 24.481 1.00 88.75 121 PRO A N 1
ATOM 932 C CA . PRO A 1 121 ? -7.895 2.319 25.758 1.00 88.75 121 PRO A CA 1
ATOM 933 C C . PRO A 1 121 ? -9.149 1.840 26.498 1.00 88.75 121 PRO A C 1
ATOM 935 O O . PRO A 1 121 ? -10.061 2.625 26.744 1.00 88.75 121 PRO A O 1
ATOM 938 N N . GLY A 1 122 ? -9.157 0.564 26.891 1.00 87.38 122 GLY A N 1
ATOM 939 C CA . GLY A 1 122 ? -10.288 -0.064 27.581 1.00 87.38 122 GLY A CA 1
ATOM 940 C C . GLY A 1 122 ? -11.145 -0.960 26.685 1.00 87.38 122 GLY A C 1
ATOM 941 O O . GLY A 1 122 ? -12.032 -1.626 27.205 1.00 87.38 122 GLY A O 1
ATOM 942 N N . TYR A 1 123 ? -10.848 -1.036 25.385 1.00 92.31 123 TYR A N 1
ATOM 943 C CA . TYR A 1 123 ? -11.489 -1.962 24.451 1.00 92.31 123 TYR A CA 1
ATOM 944 C C . TYR A 1 123 ? -10.470 -2.874 23.762 1.00 92.31 123 TYR A C 1
ATOM 946 O O . TYR A 1 123 ? -9.293 -2.538 23.636 1.00 92.31 123 TYR A O 1
ATOM 954 N N . THR A 1 124 ? -10.932 -4.040 23.316 1.00 92.50 124 THR A N 1
ATOM 955 C CA . THR A 1 124 ? -10.139 -5.066 22.631 1.00 92.50 124 THR A CA 1
ATOM 956 C C . THR A 1 124 ? -10.988 -5.847 21.622 1.00 92.50 124 THR A C 1
ATOM 958 O O . THR A 1 124 ? -12.203 -5.662 21.520 1.00 92.50 124 THR A O 1
ATOM 961 N N . GLY A 1 125 ? -10.346 -6.753 20.885 1.00 92.12 125 GLY A N 1
ATOM 962 C CA . GLY A 1 125 ? -10.949 -7.546 19.818 1.00 92.12 125 GLY A CA 1
ATOM 963 C C . GLY A 1 125 ? -10.815 -6.897 18.441 1.00 92.12 125 GLY A C 1
ATOM 964 O O . GLY A 1 125 ? -10.520 -5.713 18.315 1.00 92.12 125 GLY A O 1
ATOM 965 N N . ALA A 1 126 ? -11.065 -7.687 17.395 1.00 93.56 126 ALA A N 1
ATOM 966 C CA . ALA A 1 126 ? -10.894 -7.277 15.998 1.00 93.56 126 ALA A CA 1
ATOM 967 C C . ALA A 1 126 ? -11.717 -6.031 15.620 1.00 93.56 126 ALA A C 1
ATOM 969 O O . ALA A 1 126 ? -11.297 -5.241 14.784 1.00 93.56 126 ALA A O 1
ATOM 970 N N . ARG A 1 127 ? -12.884 -5.832 16.243 1.00 94.56 127 ARG A N 1
ATOM 971 C CA . ARG A 1 127 ? -13.764 -4.675 16.001 1.00 94.56 127 ARG A CA 1
ATOM 972 C C . ARG A 1 127 ? -13.896 -3.758 17.222 1.00 94.56 127 ARG A C 1
ATOM 974 O O . ARG A 1 127 ? -14.791 -2.920 17.248 1.00 94.56 127 ARG A O 1
ATOM 981 N N . CYS A 1 128 ? -13.030 -3.919 18.227 1.00 94.75 128 CYS A N 1
ATOM 982 C CA . CYS A 1 128 ? -13.054 -3.153 19.479 1.00 94.75 128 CYS A CA 1
ATOM 983 C C . CYS A 1 128 ? -14.424 -3.161 20.190 1.00 94.75 128 CYS A C 1
ATOM 985 O O . CYS A 1 128 ? -14.840 -2.188 20.818 1.00 94.75 128 CYS A O 1
ATOM 987 N N . ASP A 1 129 ? -15.142 -4.274 20.074 1.00 93.94 129 ASP A N 1
ATOM 988 C CA . ASP A 1 129 ? -16.485 -4.498 20.608 1.00 93.94 129 ASP A CA 1
ATOM 989 C C . ASP A 1 129 ? -16.475 -5.103 22.020 1.00 93.94 129 ASP A C 1
ATOM 991 O O . ASP A 1 129 ? -17.526 -5.248 22.643 1.00 93.94 129 ASP A O 1
ATOM 995 N N . LYS A 1 130 ? -15.292 -5.445 22.546 1.00 92.19 130 LYS A N 1
ATOM 996 C CA . LYS A 1 130 ? -15.129 -6.050 23.870 1.00 92.19 130 LYS A CA 1
ATOM 997 C C . LYS A 1 130 ? -14.465 -5.077 24.824 1.00 92.19 130 LYS A C 1
ATOM 999 O O . LYS A 1 130 ? -13.362 -4.612 24.556 1.00 92.19 130 LYS A O 1
ATOM 1004 N N . GLU A 1 131 ? -15.094 -4.831 25.964 1.00 90.81 131 GLU A N 1
ATOM 1005 C CA . GLU A 1 131 ? -14.466 -4.095 27.058 1.00 90.81 131 GLU A CA 1
ATOM 1006 C C . GLU A 1 131 ? -13.363 -4.928 27.726 1.00 90.81 131 GLU A C 1
ATOM 1008 O O . GLU A 1 131 ? -13.484 -6.142 27.927 1.00 90.81 131 GLU A O 1
ATOM 1013 N N . CYS A 1 132 ? -12.276 -4.262 28.103 1.00 88.06 132 CYS A N 1
ATOM 1014 C CA . CYS A 1 132 ? -11.229 -4.844 28.923 1.00 88.06 132 CYS A CA 1
ATOM 1015 C C . CYS A 1 132 ? -11.766 -5.159 30.325 1.00 88.06 132 CYS A C 1
ATOM 1017 O O . CYS A 1 132 ? -12.309 -4.300 31.018 1.00 88.06 132 CYS A O 1
ATOM 1019 N N . THR A 1 133 ? -11.548 -6.387 30.792 1.00 86.69 133 THR A N 1
ATOM 1020 C CA . THR A 1 133 ? -11.921 -6.801 32.152 1.00 86.69 133 THR A CA 1
ATOM 1021 C C . THR A 1 133 ? -10.801 -6.515 33.158 1.00 86.69 133 THR A C 1
ATOM 1023 O O . THR A 1 133 ? -9.672 -6.190 32.789 1.00 86.69 133 THR A O 1
ATOM 1026 N N . ASN A 1 134 ? -11.098 -6.650 34.456 1.00 81.81 134 ASN A N 1
ATOM 1027 C CA . ASN A 1 134 ? -10.117 -6.569 35.550 1.00 81.81 134 ASN A CA 1
ATOM 1028 C C . ASN A 1 134 ? -9.361 -5.232 35.651 1.00 81.81 134 ASN A C 1
ATOM 1030 O O . ASN A 1 134 ? -8.190 -5.214 36.031 1.00 81.81 134 ASN A O 1
ATOM 1034 N N . ASN A 1 135 ? -10.027 -4.115 35.334 1.00 76.38 135 ASN A N 1
ATOM 1035 C CA . ASN A 1 135 ? -9.420 -2.780 35.328 1.00 76.38 135 ASN A CA 1
ATOM 1036 C C . ASN A 1 135 ? -8.146 -2.738 34.473 1.00 76.38 135 ASN A C 1
ATOM 1038 O O . ASN A 1 135 ? -7.118 -2.221 34.911 1.00 76.38 135 ASN A O 1
ATOM 1042 N N . LYS A 1 136 ? -8.188 -3.323 33.276 1.00 83.00 136 LYS A N 1
ATOM 1043 C CA . LYS A 1 136 ? -7.072 -3.284 32.334 1.00 83.00 136 LYS A CA 1
ATOM 1044 C C . LYS A 1 136 ? -7.347 -2.354 31.150 1.00 83.00 136 LYS A C 1
ATOM 1046 O O . LYS A 1 136 ? -8.485 -1.974 30.902 1.00 83.00 136 LYS A O 1
ATOM 1051 N N . TYR A 1 137 ? -6.296 -1.955 30.446 1.00 82.56 137 TYR A N 1
ATOM 1052 C CA . TYR A 1 137 ? -6.334 -1.081 29.275 1.00 82.56 137 TYR A CA 1
ATOM 1053 C C . TYR A 1 137 ? -5.090 -1.296 28.400 1.00 82.56 137 TYR A C 1
ATOM 1055 O O . TYR A 1 137 ? -4.219 -2.101 28.726 1.00 82.56 137 TYR A O 1
ATOM 1063 N N . GLY A 1 138 ? -4.987 -0.536 27.310 1.00 74.12 138 GLY A N 1
ATOM 1064 C CA . GLY A 1 138 ? -3.872 -0.624 26.368 1.00 74.12 138 GLY A CA 1
ATOM 1065 C C . GLY A 1 138 ? -4.061 -1.747 25.352 1.00 74.12 138 GLY A C 1
ATOM 1066 O O . GLY A 1 138 ? -5.120 -2.373 25.302 1.00 74.12 138 GLY A O 1
ATOM 1067 N N . VAL A 1 139 ? -3.032 -1.971 24.534 1.00 79.25 139 VAL A N 1
ATOM 1068 C CA . VAL A 1 139 ? -3.022 -3.040 23.526 1.00 79.25 139 VAL A CA 1
ATOM 1069 C C . VAL A 1 139 ? -3.290 -4.372 24.222 1.00 79.25 139 VAL A C 1
ATOM 1071 O O . VAL A 1 139 ? -2.699 -4.654 25.262 1.00 79.25 139 VAL A O 1
ATOM 1074 N N . GLU A 1 140 ? -4.265 -5.115 23.698 1.00 81.62 140 GLU A N 1
ATOM 1075 C CA . GLU A 1 140 ? -4.717 -6.410 24.229 1.00 81.62 140 GLU A CA 1
ATOM 1076 C C . GLU A 1 140 ? -5.084 -6.415 25.726 1.00 81.62 140 GLU A C 1
ATOM 1078 O O . GLU A 1 140 ? -5.159 -7.465 26.357 1.00 81.62 140 GLU A O 1
ATOM 1083 N N . CYS A 1 141 ? -5.405 -5.248 26.296 1.00 85.88 141 CYS A N 1
ATOM 1084 C CA . CYS A 1 141 ? -5.675 -5.086 27.723 1.00 85.88 141 CYS A CA 1
ATOM 1085 C C . CYS A 1 141 ? -4.496 -5.512 28.623 1.00 85.88 141 CYS A C 1
ATOM 1087 O O . CYS A 1 141 ? -4.726 -6.064 29.697 1.00 85.88 141 CYS A O 1
ATOM 1089 N N . ASP A 1 142 ? -3.244 -5.258 28.242 1.00 87.00 142 ASP A N 1
ATOM 1090 C CA . ASP A 1 142 ? -2.083 -5.687 29.042 1.00 87.00 142 ASP A CA 1
ATOM 1091 C C . ASP A 1 142 ? -1.681 -4.732 30.173 1.00 87.00 142 ASP A C 1
ATOM 1093 O O . ASP A 1 142 ? -0.961 -5.109 31.099 1.00 87.00 142 ASP A O 1
ATOM 1097 N N . SER A 1 143 ? -2.172 -3.494 30.163 1.00 84.25 143 SER A N 1
ATOM 1098 C CA . SER A 1 143 ? -1.849 -2.505 31.195 1.00 84.25 143 SER A CA 1
ATOM 1099 C C . SER A 1 143 ? -2.896 -2.487 32.306 1.00 84.25 143 SER A C 1
ATOM 1101 O O . SER A 1 143 ? -4.087 -2.403 32.040 1.00 84.25 143 SER A O 1
ATOM 1103 N N . THR A 1 144 ? -2.482 -2.502 33.575 1.00 82.06 144 THR A N 1
ATOM 1104 C CA . THR A 1 144 ? -3.402 -2.412 34.727 1.00 82.06 144 THR A CA 1
ATOM 1105 C C . THR A 1 144 ? -3.660 -0.965 35.153 1.00 82.06 144 THR A C 1
ATOM 1107 O O . THR A 1 144 ? -2.730 -0.170 35.309 1.00 82.06 144 THR A O 1
ATOM 1110 N N . CYS A 1 145 ? -4.922 -0.620 35.395 1.00 73.69 145 CYS A N 1
ATOM 1111 C CA . CYS A 1 145 ? -5.375 0.690 35.861 1.00 73.69 145 CYS A CA 1
ATOM 1112 C C . CYS A 1 145 ? -5.129 0.813 37.378 1.00 73.69 145 CYS A C 1
ATOM 1114 O O . CYS A 1 145 ? -5.721 0.086 38.168 1.00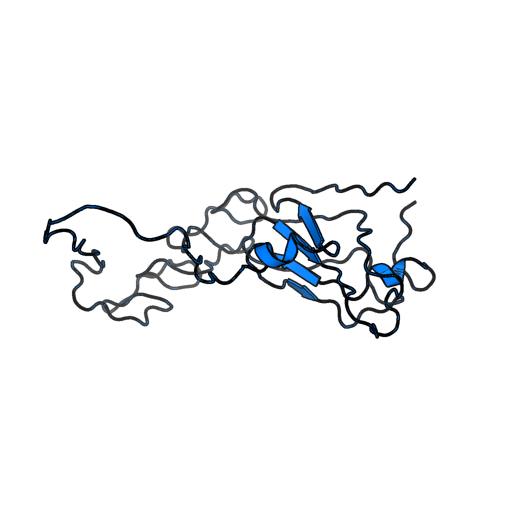 73.69 145 CYS A O 1
ATOM 1116 N N . GLY A 1 146 ? -4.244 1.724 37.803 1.00 71.31 146 GLY A N 1
ATOM 1117 C CA . GLY A 1 146 ? -3.854 1.841 39.218 1.00 71.31 146 GLY A CA 1
ATOM 1118 C C . GLY A 1 146 ? -4.871 2.553 40.127 1.00 71.31 146 GLY A C 1
ATOM 1119 O O . GLY A 1 146 ? -5.153 2.085 41.224 1.00 71.31 146 GLY A O 1
ATOM 1120 N N . LYS A 1 147 ? -5.416 3.704 39.704 1.00 63.81 147 LYS A N 1
ATOM 1121 C CA . LYS A 1 147 ? -6.403 4.505 40.465 1.00 63.81 147 LYS A CA 1
ATOM 1122 C C . LYS A 1 147 ? -7.454 5.082 39.521 1.00 63.81 147 LYS A C 1
ATOM 1124 O O . LYS A 1 147 ? -7.396 6.260 39.172 1.00 63.81 147 LYS A O 1
ATOM 1129 N N . CYS A 1 148 ? -8.369 4.241 39.063 1.00 59.34 148 CYS A N 1
ATOM 1130 C CA . CYS A 1 148 ? -9.381 4.622 38.083 1.00 59.34 148 CYS A CA 1
ATOM 1131 C C . CYS A 1 148 ? -10.730 4.779 38.791 1.00 59.34 148 CYS A C 1
ATOM 1133 O O . CYS A 1 148 ? -11.143 3.899 39.541 1.00 59.34 148 CYS A O 1
ATOM 1135 N N . LEU A 1 149 ? -11.381 5.931 38.612 1.00 54.66 149 LEU A N 1
ATOM 1136 C CA . LEU A 1 149 ? -12.769 6.135 39.028 1.00 54.66 149 LEU A CA 1
ATOM 1137 C C . LEU A 1 149 ? -13.636 5.540 37.917 1.00 54.66 149 LEU A C 1
ATOM 1139 O O . LEU A 1 149 ? -13.524 5.961 36.770 1.00 54.66 149 LEU A O 1
ATOM 1143 N N . ASN A 1 150 ? -14.448 4.534 38.245 1.00 53.91 150 ASN A N 1
ATOM 1144 C CA . ASN A 1 150 ? -15.368 3.871 37.311 1.00 53.91 150 ASN A CA 1
ATOM 1145 C C . ASN A 1 150 ? -14.704 3.307 36.036 1.00 53.91 150 ASN A C 1
ATOM 1147 O O . ASN A 1 150 ? -15.285 3.367 34.961 1.00 53.91 150 ASN A O 1
ATOM 1151 N N . GLY A 1 151 ? -13.476 2.782 36.135 1.00 50.53 151 GLY A N 1
ATOM 1152 C CA . GLY A 1 151 ? -12.811 2.108 35.009 1.00 50.53 151 GLY A CA 1
ATOM 1153 C C . GLY A 1 151 ? -12.213 3.030 33.936 1.00 50.53 151 GLY A C 1
ATOM 1154 O O . GLY A 1 151 ? -11.604 2.529 32.998 1.00 50.53 151 GLY A O 1
ATOM 1155 N N . VAL A 1 152 ? -12.297 4.360 34.090 1.00 50.56 152 VAL A N 1
ATOM 1156 C CA . VAL A 1 152 ? -11.734 5.334 33.134 1.00 50.56 152 VAL A CA 1
ATOM 1157 C C . VAL A 1 152 ? -10.574 6.115 33.766 1.00 50.56 152 VAL A C 1
ATOM 1159 O O . VAL A 1 152 ? -10.628 6.535 34.928 1.00 50.56 152 VAL A O 1
ATOM 1162 N N . ARG A 1 153 ? -9.488 6.332 33.008 1.00 50.25 153 ARG A N 1
ATOM 1163 C CA . ARG A 1 153 ? -8.362 7.180 33.435 1.00 50.25 153 ARG A CA 1
ATOM 1164 C C . ARG A 1 153 ? -8.694 8.652 33.177 1.00 50.25 153 ARG A C 1
ATOM 1166 O O . ARG A 1 153 ? -8.531 9.140 32.065 1.00 50.25 153 ARG A O 1
ATOM 1173 N N . HIS A 1 154 ? -9.058 9.396 34.220 1.00 55.28 154 HIS A N 1
ATOM 1174 C CA . HIS A 1 154 ? -9.014 10.858 34.166 1.00 55.28 154 HIS A CA 1
ATOM 1175 C C . HIS A 1 154 ? -7.552 11.324 34.220 1.00 55.28 154 HIS A C 1
ATOM 1177 O O . HIS A 1 154 ? -6.855 11.107 35.216 1.00 55.28 154 HIS A O 1
ATOM 1183 N N . LEU A 1 155 ? -7.067 11.970 33.156 1.00 53.41 155 LEU A N 1
ATOM 1184 C CA . LEU A 1 155 ? -5.820 12.729 33.212 1.00 53.41 155 LEU A CA 1
ATOM 1185 C C . LEU A 1 155 ? -6.031 13.884 34.200 1.00 53.41 155 LEU A C 1
ATOM 1187 O O . LEU A 1 155 ? -6.740 14.842 33.906 1.00 53.41 155 LEU A O 1
ATOM 1191 N N . ARG A 1 156 ? -5.460 13.791 35.407 1.00 48.72 156 ARG A N 1
ATOM 1192 C CA . ARG A 1 156 ? -5.385 14.950 36.305 1.00 48.72 156 ARG A CA 1
ATOM 1193 C C . ARG A 1 156 ? -4.488 15.991 35.635 1.00 48.72 156 ARG A C 1
ATOM 1195 O O . ARG A 1 156 ? -3.275 15.796 35.595 1.00 48.72 156 ARG A O 1
ATOM 1202 N N . ASN A 1 157 ? -5.075 17.074 35.125 1.00 42.47 157 ASN A N 1
ATOM 1203 C CA . ASN A 1 157 ? -4.338 18.276 34.737 1.00 42.47 157 ASN A CA 1
ATOM 1204 C C . ASN A 1 157 ? -3.574 18.791 35.964 1.00 42.47 157 ASN A C 1
ATOM 1206 O O . ASN A 1 157 ? -4.174 19.333 36.888 1.00 42.47 157 ASN A O 1
ATOM 1210 N N . LYS A 1 158 ? -2.251 18.609 35.992 1.00 44.19 158 LYS A N 1
ATOM 1211 C CA . LYS A 1 158 ? -1.365 19.229 36.987 1.00 44.19 158 LYS A CA 1
ATOM 1212 C C . LYS A 1 158 ? -0.982 20.650 36.547 1.00 44.19 158 LYS A C 1
ATOM 1214 O O . LYS A 1 158 ? 0.195 20.943 36.402 1.00 44.19 158 LYS A O 1
ATOM 1219 N N . ASN A 1 159 ? -1.965 21.524 36.344 1.00 45.81 159 ASN A N 1
ATOM 1220 C CA . ASN A 1 159 ? -1.709 22.952 36.137 1.00 45.81 159 ASN A CA 1
ATOM 1221 C C . ASN A 1 159 ? -2.237 23.744 37.332 1.00 45.81 159 ASN A C 1
ATOM 1223 O O . ASN A 1 159 ? -3.283 24.377 37.249 1.00 45.81 159 ASN A O 1
ATOM 1227 N N . SER A 1 160 ? -1.510 23.681 38.445 1.00 43.81 160 SER A N 1
ATOM 1228 C CA . SER A 1 160 ? -1.543 24.707 39.489 1.00 43.81 160 SER A CA 1
ATOM 1229 C C . SER A 1 160 ? -0.377 24.470 40.445 1.00 43.81 160 SER A C 1
ATOM 1231 O O . SER A 1 160 ? -0.501 23.696 41.387 1.00 43.81 160 SER A O 1
ATOM 1233 N N . GLU A 1 161 ? 0.761 25.097 40.166 1.00 40.03 161 GLU A N 1
ATOM 1234 C CA . GLU A 1 161 ? 1.600 25.721 41.192 1.00 40.03 161 GLU A CA 1
ATOM 1235 C C . GLU A 1 161 ? 2.552 26.702 40.494 1.00 40.03 161 GLU A C 1
ATOM 1237 O O . GLU A 1 161 ? 3.432 26.337 39.716 1.00 40.03 161 GLU A O 1
ATOM 1242 N N . GLU A 1 162 ? 2.266 27.980 40.716 1.00 42.50 162 GLU A N 1
ATOM 1243 C CA . GLU A 1 162 ? 2.984 29.148 40.231 1.00 42.50 162 GLU A CA 1
ATOM 1244 C C . GLU A 1 162 ? 4.384 29.229 40.849 1.00 42.50 162 GLU A C 1
ATOM 1246 O O . GLU A 1 162 ? 4.529 29.104 42.063 1.00 42.50 162 GLU A O 1
ATOM 1251 N N . LYS A 1 163 ? 5.386 29.612 40.050 1.00 33.38 163 LYS A N 1
ATOM 1252 C CA . LYS A 1 163 ? 6.346 30.643 40.472 1.00 33.38 163 LYS A CA 1
ATOM 1253 C C . LYS A 1 163 ? 6.673 31.567 39.303 1.00 33.38 163 LYS A C 1
ATOM 1255 O O . LYS A 1 163 ? 7.432 31.224 38.403 1.00 33.38 163 LYS A O 1
ATOM 1260 N N . GLN A 1 164 ? 6.091 32.762 39.358 1.00 38.72 164 GLN A N 1
ATOM 1261 C CA . GLN A 1 164 ? 6.628 33.970 38.735 1.00 38.72 164 GLN A CA 1
ATOM 1262 C C . GLN A 1 164 ? 8.017 34.268 39.328 1.00 38.72 164 GLN A C 1
ATOM 1264 O O . GLN A 1 164 ? 8.178 34.173 40.542 1.00 38.72 164 GLN A O 1
ATOM 1269 N N . GLN A 1 165 ? 9.012 34.609 38.496 1.00 33.88 165 GLN A N 1
ATOM 1270 C CA . GLN A 1 165 ? 9.628 35.950 38.461 1.00 33.88 165 GLN A CA 1
ATOM 1271 C C . GLN A 1 165 ? 10.817 36.022 37.466 1.00 33.88 165 GLN A C 1
ATOM 1273 O O . GLN A 1 165 ? 11.716 35.188 37.519 1.00 33.88 165 GLN A O 1
ATOM 1278 N N . LYS A 1 166 ? 10.860 37.144 36.723 1.00 32.22 166 LYS A N 1
ATOM 1279 C CA . LYS A 1 166 ? 11.988 37.838 36.044 1.00 32.22 166 LYS A CA 1
ATOM 1280 C C . LYS A 1 166 ? 12.260 37.578 34.548 1.00 32.22 166 LYS A C 1
ATOM 1282 O O . LYS A 1 166 ? 12.911 36.618 34.167 1.00 32.22 166 LYS A O 1
ATOM 1287 N N . ASN A 1 167 ? 11.869 38.576 33.749 1.00 32.06 167 ASN A N 1
ATOM 1288 C CA . ASN A 1 167 ? 12.630 39.132 32.610 1.00 32.06 167 ASN A CA 1
ATOM 1289 C C . ASN A 1 167 ? 13.630 40.196 33.173 1.00 32.06 167 ASN A C 1
ATOM 1291 O O . ASN A 1 167 ? 13.378 40.612 34.315 1.00 32.06 167 ASN A O 1
ATOM 1295 N N . PRO A 1 168 ? 14.670 40.722 32.470 1.00 44.78 168 PRO A N 1
ATOM 1296 C CA . PRO A 1 168 ? 14.881 40.741 31.012 1.00 44.78 168 PRO A CA 1
ATOM 1297 C C . PRO A 1 168 ? 16.335 40.516 30.491 1.00 44.78 168 PRO A C 1
ATOM 1299 O O . PRO A 1 168 ? 17.286 40.440 31.260 1.00 44.78 168 PRO A O 1
ATOM 1302 N N . GLU A 1 169 ? 16.442 40.488 29.152 1.00 32.97 169 GLU A N 1
ATOM 1303 C CA . GLU A 1 169 ? 17.600 40.784 28.272 1.00 32.97 169 GLU A CA 1
ATOM 1304 C C . GLU A 1 169 ? 18.683 39.715 27.959 1.00 32.97 169 GLU A C 1
ATOM 1306 O O . GLU A 1 169 ? 19.591 39.447 28.737 1.00 32.97 169 GLU A O 1
ATOM 1311 N N . ASN A 1 170 ? 18.631 39.276 26.686 1.00 32.25 170 ASN A N 1
ATOM 1312 C CA . ASN A 1 170 ? 19.740 39.119 25.727 1.00 32.25 170 ASN A CA 1
ATOM 1313 C C . ASN A 1 170 ? 20.669 37.890 25.838 1.00 32.25 170 ASN A C 1
ATOM 1315 O O . ASN A 1 170 ? 21.730 38.006 26.434 1.00 32.25 170 ASN A O 1
ATOM 1319 N N . VAL A 1 171 ? 20.337 36.774 25.157 1.00 31.17 171 VAL A N 1
ATOM 1320 C CA . VAL A 1 171 ? 21.323 35.867 24.517 1.00 31.17 171 VAL A CA 1
ATOM 1321 C C . VAL A 1 171 ? 20.696 35.149 23.304 1.00 31.17 171 VAL A C 1
ATOM 1323 O O . VAL A 1 171 ? 19.813 34.313 23.459 1.00 31.17 171 VAL A O 1
ATOM 1326 N N . ASP A 1 172 ? 21.204 35.533 22.136 1.00 29.48 172 ASP A N 1
ATOM 1327 C CA . ASP A 1 172 ? 21.469 34.797 20.889 1.00 29.48 172 ASP A CA 1
ATOM 1328 C C . ASP A 1 172 ? 20.405 33.919 20.192 1.00 29.48 172 ASP A C 1
ATOM 1330 O O . ASP A 1 172 ? 19.850 32.947 20.705 1.00 29.48 172 ASP A O 1
ATOM 1334 N N . GLU A 1 173 ? 20.222 34.258 18.920 1.00 38.88 173 GLU A N 1
ATOM 1335 C CA . GLU A 1 173 ? 19.439 33.590 17.894 1.00 38.88 173 GLU A CA 1
ATOM 1336 C C . GLU A 1 173 ? 20.209 32.361 17.396 1.00 38.88 173 GLU A C 1
ATOM 1338 O O . GLU A 1 173 ? 20.991 32.470 16.465 1.00 38.88 173 GLU A O 1
ATOM 1343 N N . HIS A 1 174 ? 20.005 31.185 17.996 1.00 37.91 174 HIS A N 1
ATOM 1344 C CA . HIS A 1 174 ? 20.291 29.883 17.370 1.00 37.91 174 HIS A CA 1
ATOM 1345 C C . HIS A 1 174 ? 19.477 28.790 18.080 1.00 37.91 174 HIS A C 1
ATOM 1347 O O . HIS A 1 174 ? 19.973 28.040 18.919 1.00 37.91 174 HIS A O 1
ATOM 1353 N N . VAL A 1 175 ? 18.184 28.693 17.755 1.00 32.53 175 VAL A N 1
ATOM 1354 C CA . VAL A 1 175 ? 17.423 27.475 18.060 1.00 32.53 175 VAL A CA 1
ATOM 1355 C C . VAL A 1 175 ? 17.774 26.461 16.983 1.00 32.53 175 VAL A C 1
ATOM 1357 O O . VAL A 1 175 ? 17.155 26.392 15.924 1.00 32.53 175 VAL A O 1
ATOM 1360 N N . GLU A 1 176 ? 18.812 25.685 17.272 1.00 37.00 176 GLU A N 1
ATOM 1361 C CA . GLU A 1 176 ? 19.084 24.410 16.630 1.00 37.00 176 GLU A CA 1
ATOM 1362 C C . GLU A 1 176 ? 17.852 23.520 16.857 1.00 37.00 176 GLU A C 1
ATOM 1364 O O . GLU A 1 176 ? 17.654 22.944 17.931 1.00 37.00 176 GLU A O 1
ATOM 1369 N N . THR A 1 177 ? 16.957 23.482 15.863 1.00 31.67 177 THR A N 1
ATOM 1370 C CA . THR A 1 177 ? 15.825 22.556 15.821 1.00 31.67 177 THR A CA 1
ATOM 1371 C C . THR A 1 177 ? 16.379 21.147 15.884 1.00 31.67 177 THR A C 1
ATOM 1373 O O . THR A 1 177 ? 16.880 20.577 14.914 1.00 31.67 177 THR A O 1
ATOM 1376 N N . THR A 1 178 ? 16.308 20.616 17.094 1.00 28.34 178 THR A N 1
ATOM 1377 C CA . THR A 1 178 ? 16.491 19.226 17.453 1.00 28.34 178 THR A CA 1
ATOM 1378 C C . THR A 1 178 ? 15.827 18.355 16.399 1.00 28.34 178 THR A C 1
ATOM 1380 O O . THR A 1 178 ? 14.648 18.517 16.093 1.00 28.34 178 THR A O 1
ATOM 1383 N N . ARG A 1 179 ? 16.634 17.451 15.839 1.00 38.62 179 ARG A N 1
ATOM 1384 C CA . ARG A 1 179 ? 16.266 16.365 14.930 1.00 38.62 179 ARG A CA 1
ATOM 1385 C C . ARG A 1 179 ? 14.982 15.668 15.395 1.00 38.62 179 ARG A C 1
ATOM 1387 O O . ARG A 1 179 ? 15.039 14.646 16.078 1.00 38.62 179 ARG A O 1
ATOM 1394 N N . LEU A 1 180 ? 13.827 16.175 14.981 1.00 38.06 180 LEU A N 1
ATOM 1395 C CA . LEU A 1 180 ? 12.691 15.312 14.726 1.00 38.06 180 LEU A CA 1
ATOM 1396 C C . LEU A 1 180 ? 13.122 14.401 13.580 1.00 38.06 180 LEU A C 1
ATOM 1398 O O . LEU A 1 180 ? 13.655 14.864 12.573 1.00 38.06 180 LEU A O 1
ATOM 1402 N N . SER A 1 181 ? 12.973 13.098 13.787 1.00 38.88 181 SER A N 1
ATOM 1403 C CA . SER A 1 181 ? 13.115 12.081 12.750 1.00 38.88 181 SER A CA 1
ATOM 1404 C C . SER A 1 181 ? 12.393 12.553 11.485 1.00 38.88 181 SER A C 1
ATOM 1406 O O . SER A 1 181 ? 11.165 12.504 11.458 1.00 38.88 181 SER A O 1
ATOM 1408 N N . LYS A 1 182 ? 13.138 13.011 10.464 1.00 44.09 182 LYS A N 1
ATOM 1409 C CA . LYS A 1 182 ? 12.584 13.296 9.134 1.00 44.09 182 LYS A CA 1
ATOM 1410 C C . LYS A 1 182 ? 11.787 12.065 8.712 1.00 44.09 182 LYS A C 1
ATOM 1412 O O . LYS A 1 182 ? 12.311 10.948 8.731 1.00 44.09 182 LYS A O 1
ATOM 1417 N N . THR A 1 183 ? 10.511 12.257 8.420 1.00 47.31 183 THR A N 1
ATOM 1418 C CA . THR A 1 183 ? 9.659 11.185 7.914 1.00 47.31 183 THR A CA 1
ATOM 1419 C C . THR A 1 183 ? 10.154 10.767 6.526 1.00 47.31 183 THR A C 1
ATOM 1421 O O . THR A 1 183 ? 10.934 11.480 5.895 1.00 47.31 183 THR A O 1
ATOM 1424 N N . VAL A 1 184 ? 9.727 9.600 6.028 1.00 48.72 184 VAL A N 1
ATOM 1425 C CA . VAL A 1 184 ? 10.046 9.183 4.646 1.00 48.72 184 VAL A CA 1
ATOM 1426 C C . VAL A 1 184 ? 9.631 10.278 3.656 1.00 48.72 184 VAL A C 1
ATOM 1428 O O . VAL A 1 184 ? 10.371 10.556 2.724 1.00 48.72 184 VAL A O 1
ATOM 1431 N N . TYR A 1 185 ? 8.515 10.960 3.922 1.00 45.53 185 TYR A N 1
ATOM 1432 C CA . TYR A 1 185 ? 8.033 12.108 3.157 1.00 45.53 185 TYR A CA 1
ATOM 1433 C C . TYR A 1 185 ? 9.084 13.236 3.059 1.00 45.53 185 TYR A C 1
ATOM 1435 O O . TYR A 1 185 ? 9.463 13.629 1.958 1.00 45.53 185 TYR A O 1
ATOM 1443 N N . ASP A 1 186 ? 9.675 13.641 4.190 1.00 47.47 186 ASP A N 1
ATOM 1444 C CA . ASP A 1 186 ? 10.673 14.729 4.264 1.00 47.47 186 ASP A CA 1
ATOM 1445 C C . ASP A 1 186 ? 12.032 14.394 3.613 1.00 47.47 186 ASP A C 1
ATOM 1447 O O . ASP A 1 186 ? 12.893 15.266 3.473 1.00 47.47 186 ASP A O 1
ATOM 1451 N N . GLN A 1 187 ? 12.283 13.122 3.282 1.00 49.75 187 GLN A N 1
ATOM 1452 C CA . GLN A 1 187 ? 13.473 12.695 2.533 1.00 49.75 187 GLN A CA 1
ATOM 1453 C C . GLN A 1 187 ? 13.207 12.521 1.034 1.00 49.75 187 GLN A C 1
ATOM 1455 O O . GLN A 1 187 ? 14.152 12.426 0.252 1.00 49.75 187 GLN A O 1
ATOM 1460 N N . VAL A 1 188 ? 11.938 12.440 0.634 1.00 52.53 188 VAL A N 1
ATOM 1461 C CA . VAL A 1 188 ? 11.518 12.070 -0.720 1.00 52.53 188 VAL A CA 1
ATOM 1462 C C . VAL A 1 188 ? 11.259 13.310 -1.589 1.00 52.53 188 VAL A C 1
ATOM 1464 O O . VAL A 1 188 ? 11.598 13.269 -2.769 1.00 52.53 188 VAL A O 1
ATOM 1467 N N . GLU A 1 189 ? 10.796 14.430 -1.015 1.00 52.00 189 GLU A N 1
ATOM 1468 C CA . GLU A 1 189 ? 10.580 15.699 -1.746 1.00 52.00 189 GLU A CA 1
ATOM 1469 C C . GLU A 1 189 ? 11.866 16.304 -2.356 1.00 52.00 189 GLU A C 1
ATOM 1471 O O . GLU A 1 189 ? 11.802 17.008 -3.362 1.00 52.00 189 GLU A O 1
ATOM 1476 N N . GLU A 1 190 ? 13.050 16.008 -1.805 1.00 52.19 190 GLU A N 1
ATOM 1477 C CA . GLU A 1 190 ? 14.339 16.531 -2.301 1.00 52.19 190 GLU A CA 1
ATOM 1478 C C . GLU A 1 190 ? 14.942 15.693 -3.459 1.00 52.19 190 GLU A C 1
ATOM 1480 O O . GLU A 1 190 ? 16.034 16.004 -3.941 1.00 52.19 190 GLU A O 1
ATOM 1485 N N . ASN A 1 191 ? 14.272 14.627 -3.927 1.00 53.12 191 ASN A N 1
ATOM 1486 C CA . ASN A 1 191 ? 14.830 13.682 -4.905 1.00 53.12 191 ASN A CA 1
ATOM 1487 C C . ASN A 1 191 ? 14.063 13.670 -6.244 1.00 53.12 191 ASN A C 1
ATOM 1489 O O . ASN A 1 191 ? 12.860 13.445 -6.291 1.00 53.12 191 ASN A O 1
ATOM 1493 N N . SER A 1 192 ? 14.773 13.804 -7.369 1.00 52.53 192 SER A N 1
ATOM 1494 C CA . SER A 1 192 ? 14.197 13.697 -8.723 1.00 52.53 192 SER A CA 1
ATOM 1495 C C . SER A 1 192 ? 13.716 12.284 -9.101 1.00 52.53 192 SER A C 1
ATOM 1497 O O . SER A 1 192 ? 13.023 12.116 -10.101 1.00 52.53 192 SER A O 1
ATOM 1499 N N . ALA A 1 193 ? 14.062 11.268 -8.304 1.00 54.31 193 ALA A N 1
ATOM 1500 C CA . ALA A 1 193 ? 13.572 9.887 -8.395 1.00 54.31 193 ALA A CA 1
ATOM 1501 C C . ALA A 1 193 ? 12.105 9.710 -7.957 1.00 54.31 193 ALA A C 1
ATOM 1503 O O . ALA A 1 193 ? 11.545 8.613 -8.068 1.00 54.31 193 ALA A O 1
ATOM 1504 N N . TYR A 1 194 ? 11.508 10.761 -7.397 1.00 62.31 194 TYR A N 1
ATOM 1505 C CA . TYR A 1 194 ? 10.207 10.714 -6.756 1.00 62.31 194 TYR A CA 1
ATOM 1506 C C . TYR A 1 194 ? 9.092 11.203 -7.674 1.00 62.31 194 TYR A C 1
ATOM 1508 O O . TYR A 1 194 ? 9.230 12.191 -8.395 1.00 62.31 194 TYR A O 1
ATOM 1516 N N . GLN A 1 195 ? 7.969 10.492 -7.619 1.00 63.81 195 GLN A N 1
ATOM 1517 C CA . GLN A 1 195 ? 6.710 10.983 -8.140 1.00 63.81 195 GLN A CA 1
ATOM 1518 C C . GLN A 1 195 ? 5.596 10.673 -7.142 1.00 63.81 195 GLN A C 1
ATOM 1520 O O . GLN A 1 195 ? 5.349 9.516 -6.788 1.00 63.81 195 GLN A O 1
ATOM 1525 N N . GLU A 1 196 ? 4.931 11.731 -6.691 1.00 60.06 196 GLU A N 1
ATOM 1526 C CA . GLU A 1 196 ? 3.701 11.641 -5.917 1.00 60.06 196 GLU A CA 1
ATOM 1527 C C . GLU A 1 196 ? 2.583 11.133 -6.826 1.00 60.06 196 GLU A C 1
ATOM 1529 O O . GLU A 1 196 ? 2.313 11.691 -7.893 1.00 60.06 196 GLU A O 1
ATOM 1534 N N . LEU A 1 197 ? 1.972 10.023 -6.431 1.00 62.84 197 LEU A N 1
ATOM 1535 C CA . LEU A 1 197 ? 1.021 9.300 -7.250 1.00 62.84 197 LEU A CA 1
ATOM 1536 C C . LEU A 1 197 ? -0.387 9.450 -6.681 1.00 62.84 197 LEU A C 1
ATOM 1538 O O . LEU A 1 197 ? -0.892 8.556 -6.008 1.00 62.84 197 LEU A O 1
ATOM 1542 N N . GLY A 1 198 ? -0.999 10.597 -6.981 1.00 59.19 198 GLY A N 1
ATOM 1543 C CA . GLY A 1 198 ? -2.407 10.890 -6.706 1.00 59.19 198 GLY A CA 1
ATOM 1544 C C . GLY A 1 198 ? -2.811 10.889 -5.228 1.00 59.19 198 GLY A C 1
ATOM 1545 O O . GLY A 1 198 ? -2.138 10.354 -4.347 1.00 59.19 198 GLY A O 1
ATOM 1546 N N . GLU A 1 199 ? -3.955 11.506 -4.941 1.00 55.81 199 GLU A N 1
ATOM 1547 C CA . GLU A 1 199 ? -4.638 11.269 -3.669 1.00 55.81 199 GLU A CA 1
ATOM 1548 C C . GLU A 1 199 ? -5.373 9.924 -3.753 1.00 55.81 199 GLU A C 1
ATOM 1550 O O . GLU A 1 199 ? -5.973 9.602 -4.779 1.00 55.81 199 GLU A O 1
ATOM 1555 N N . THR A 1 200 ? -5.393 9.160 -2.658 1.00 50.91 200 THR A N 1
ATOM 1556 C CA . THR A 1 200 ? -6.117 7.872 -2.532 1.00 50.91 200 THR A CA 1
ATOM 1557 C C . THR A 1 200 ? -7.639 7.980 -2.740 1.00 50.91 200 THR A C 1
ATOM 1559 O O . THR A 1 200 ? -8.356 6.987 -2.653 1.00 50.91 200 THR A O 1
ATOM 1562 N N . THR A 1 201 ? -8.134 9.191 -2.999 1.00 45.62 201 THR A N 1
ATOM 1563 C CA . THR A 1 201 ? -9.537 9.597 -3.042 1.00 45.62 201 THR A CA 1
ATOM 1564 C C . THR A 1 201 ? -10.096 9.745 -4.465 1.00 45.62 201 THR A C 1
ATOM 1566 O O . THR A 1 201 ? -11.277 10.071 -4.602 1.00 45.62 201 THR A O 1
ATOM 1569 N N . LYS A 1 202 ? -9.296 9.528 -5.527 1.00 37.47 202 LYS A N 1
ATOM 1570 C CA . LYS A 1 202 ? -9.739 9.642 -6.933 1.00 37.47 202 LYS A CA 1
ATOM 1571 C C . LYS A 1 202 ? -9.084 8.616 -7.862 1.00 37.47 202 LYS A C 1
ATOM 1573 O O . LYS A 1 202 ? -7.886 8.354 -7.743 1.00 37.47 202 LYS A O 1
ATOM 1578 N N . GLU A 1 203 ? -9.839 8.158 -8.870 1.00 34.97 203 GLU A N 1
ATOM 1579 C CA . GLU A 1 203 ? -9.261 7.667 -10.131 1.00 34.97 203 GLU A CA 1
ATOM 1580 C C . GLU A 1 203 ? -8.287 8.732 -10.639 1.00 34.97 203 GLU A C 1
ATOM 1582 O O . GLU A 1 203 ? -8.660 9.863 -10.964 1.00 34.97 203 GLU A O 1
ATOM 1587 N N . SER A 1 204 ? -7.004 8.403 -10.591 1.00 37.03 204 SER A N 1
ATOM 1588 C CA . SER A 1 204 ? -5.935 9.347 -10.862 1.00 37.03 204 SER A CA 1
ATOM 1589 C C . SER A 1 204 ? -5.427 9.115 -12.280 1.00 37.03 204 SER A C 1
ATOM 1591 O O . SER A 1 204 ? -4.413 8.457 -12.489 1.00 37.03 204 SER A O 1
ATOM 1593 N N . HIS A 1 205 ? -6.116 9.675 -13.278 1.00 32.81 205 HIS A N 1
ATOM 1594 C CA . HIS A 1 205 ? -5.609 9.691 -14.653 1.00 32.81 205 HIS A CA 1
ATOM 1595 C C . HIS A 1 205 ? -4.432 10.675 -14.774 1.00 32.81 205 HIS A C 1
ATOM 1597 O O . HIS A 1 205 ? -4.602 11.840 -15.136 1.00 32.81 205 HIS A O 1
ATOM 1603 N N . PHE A 1 206 ? -3.217 10.216 -14.478 1.00 34.59 206 PHE A N 1
ATOM 1604 C CA . PHE A 1 206 ? -1.993 10.930 -14.840 1.00 34.59 206 PHE A CA 1
ATOM 1605 C C . PHE A 1 206 ? -1.526 10.460 -16.216 1.00 34.59 206 PHE A C 1
ATOM 1607 O O . PHE A 1 206 ? -0.780 9.496 -16.338 1.00 34.59 206 PHE A O 1
ATOM 1614 N N . GLY A 1 207 ? -1.977 11.147 -17.265 1.00 25.86 207 GLY A N 1
ATOM 1615 C CA . GLY A 1 207 ? -1.512 10.895 -18.624 1.00 25.86 207 GLY A CA 1
ATOM 1616 C C . GLY A 1 207 ? -0.136 11.514 -18.871 1.00 25.86 207 GLY A C 1
ATOM 1617 O O . GLY A 1 207 ? -0.028 12.726 -19.055 1.00 25.86 207 GLY A O 1
ATOM 1618 N N . ALA A 1 208 ? 0.908 10.692 -18.964 1.00 27.02 208 ALA A N 1
ATOM 1619 C CA . ALA A 1 208 ? 2.145 11.082 -19.634 1.00 27.02 208 ALA A CA 1
ATOM 1620 C C . ALA A 1 208 ? 1.958 10.909 -21.151 1.00 27.02 208 ALA A C 1
ATOM 1622 O O . ALA A 1 208 ? 2.196 9.840 -21.711 1.00 27.02 208 ALA A O 1
ATOM 1623 N N . SER A 1 209 ? 1.488 11.957 -21.831 1.00 23.64 209 SER A N 1
ATOM 1624 C CA . SER A 1 209 ? 1.602 12.027 -23.292 1.00 23.64 209 SER A CA 1
ATOM 1625 C C . SER A 1 209 ? 3.018 12.472 -23.648 1.00 23.64 209 SER A C 1
ATOM 1627 O O . SER A 1 209 ? 3.384 13.615 -23.381 1.00 23.64 209 SER A O 1
ATOM 1629 N N . SER A 1 210 ? 3.820 11.589 -24.245 1.00 25.92 210 SER A N 1
ATOM 1630 C CA . SER A 1 210 ? 5.055 11.996 -24.921 1.00 25.92 210 SER A CA 1
ATOM 1631 C C . SER A 1 210 ? 4.734 12.458 -26.344 1.00 25.92 210 SER A C 1
ATOM 1633 O O . SER A 1 210 ? 4.051 11.738 -27.078 1.00 25.92 210 SER A O 1
ATOM 1635 N N . LEU A 1 211 ? 5.231 13.646 -26.704 1.00 27.67 211 LEU A N 1
ATOM 1636 C CA . LEU A 1 211 ? 5.344 14.134 -28.085 1.00 27.67 211 LEU A CA 1
ATOM 1637 C C . LEU A 1 211 ? 6.277 13.245 -28.916 1.00 27.67 211 LEU A C 1
ATOM 1639 O O . LEU A 1 211 ? 7.262 12.733 -28.335 1.00 27.67 211 LEU A O 1
#

pLDDT: mean 73.18, std 21.63, range [23.64, 95.75]

Sequence (211 aa):
MSHGVNANNGYTNRFLGYSVYISNGKLCFKDTNYTKATIPNPTNITCITHGRYVIYYNNRTHPPYPDGYSTNGAYNELCELEVYGCPVTGYYGEDCSLPCPQNCQEGHCHIVDGTCLGCVPGYTGARCDKECTNNKYGVECDSTCGKCLNGVRHLRNKNSEEKQQKNPENVDEHVETTRLSKTVYDQVEENSAYQELGETTKESHFGASSL

Foldseek 3Di:
DPPDQALPDPCNLLPAQKWKAAPQQDTQDTHDDDASHRDDPPDDTDDWDDHFFIKIFWFDDDDPDPPRHDPVTHDDPDAFDFFAFALDQQAADPPSPHGAQPQAVVSDATRHPNFHPFGDWQFDDRRSPHGQPPLFTDYVRPHHDDDDDPSDDDDPPPPDDDDDDDDDDDDDDDPPPPDDPQRPVNVQVVDPRIDTQDTSNDRGRPHPDDD